Protein AF-A0A9D8NFK2-F1 (afdb_monomer_lite)

Structure (mmCIF, N/CA/C/O backbone):
data_AF-A0A9D8NFK2-F1
#
_entry.id   AF-A0A9D8NFK2-F1
#
loop_
_atom_site.group_PDB
_atom_site.id
_atom_site.type_symbol
_atom_site.label_atom_id
_atom_site.label_alt_id
_atom_site.label_comp_id
_atom_site.label_asym_id
_atom_site.label_entity_id
_atom_site.label_seq_id
_atom_site.pdbx_PDB_ins_code
_atom_site.Cartn_x
_atom_site.Cartn_y
_atom_site.Cartn_z
_atom_site.occupancy
_atom_site.B_iso_or_equiv
_atom_site.auth_seq_id
_atom_site.auth_comp_id
_atom_site.auth_asym_id
_atom_site.auth_atom_id
_atom_site.pdbx_PDB_model_num
ATOM 1 N N . MET A 1 1 ? 70.560 22.455 48.474 1.00 36.47 1 MET A N 1
ATOM 2 C CA . MET A 1 1 ? 71.913 22.282 47.910 1.00 36.47 1 MET A CA 1
ATOM 3 C C . MET A 1 1 ? 71.816 22.407 46.397 1.00 36.47 1 MET A C 1
ATOM 5 O O . MET A 1 1 ? 71.016 21.700 45.801 1.00 36.47 1 MET A O 1
ATOM 9 N N . ASN A 1 2 ? 72.563 23.373 45.854 1.00 26.11 2 ASN A N 1
ATOM 10 C CA . ASN A 1 2 ? 72.980 23.572 44.451 1.00 26.11 2 ASN A CA 1
ATOM 11 C C . ASN A 1 2 ? 73.421 22.248 43.768 1.00 26.11 2 ASN A C 1
ATOM 13 O O . ASN A 1 2 ? 73.796 21.331 44.491 1.00 26.11 2 ASN A O 1
ATOM 17 N N . THR A 1 3 ? 73.430 22.046 42.440 1.00 32.19 3 THR A N 1
ATOM 18 C CA . THR A 1 3 ? 73.869 22.909 41.310 1.00 32.19 3 THR A CA 1
ATOM 19 C C . THR A 1 3 ? 73.504 22.260 39.949 1.00 32.19 3 THR A C 1
ATOM 21 O O . THR A 1 3 ? 73.564 21.038 39.866 1.00 32.19 3 THR A O 1
ATOM 24 N N . ASP A 1 4 ? 73.192 23.086 38.928 1.00 32.22 4 ASP A N 1
ATOM 25 C CA . ASP A 1 4 ? 73.710 23.150 37.523 1.00 32.22 4 ASP A CA 1
ATOM 26 C C . ASP A 1 4 ? 74.184 21.866 36.772 1.00 32.22 4 ASP A C 1
ATOM 28 O O . ASP A 1 4 ? 74.806 21.000 37.364 1.00 32.22 4 ASP A O 1
ATOM 32 N N . ARG A 1 5 ? 74.100 21.675 35.437 1.00 32.41 5 ARG A N 1
ATOM 33 C CA . ARG A 1 5 ? 73.922 22.561 34.264 1.00 32.41 5 ARG A CA 1
ATOM 34 C C . ARG A 1 5 ? 73.712 21.743 32.965 1.00 32.41 5 ARG A C 1
ATOM 36 O O . ARG A 1 5 ?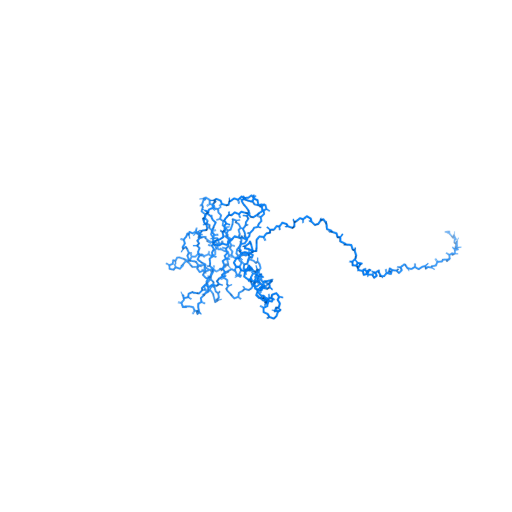 74.081 20.579 32.876 1.00 32.41 5 ARG A O 1
ATOM 43 N N . LEU A 1 6 ? 73.208 22.463 31.958 1.00 29.33 6 LEU A N 1
ATOM 44 C CA . LEU A 1 6 ? 73.034 22.222 30.515 1.00 29.33 6 LEU A CA 1
ATOM 45 C C . LEU A 1 6 ? 74.078 21.373 29.746 1.00 29.33 6 LEU A C 1
ATOM 47 O O . LEU A 1 6 ? 75.276 21.509 29.962 1.00 29.33 6 LEU A O 1
ATOM 51 N N . THR A 1 7 ? 73.631 20.738 28.649 1.00 33.47 7 THR A N 1
ATOM 52 C CA . THR A 1 7 ? 74.094 21.063 27.272 1.00 33.47 7 THR A CA 1
ATOM 53 C C . THR A 1 7 ? 73.076 20.634 26.208 1.00 33.47 7 THR A C 1
ATOM 55 O O . THR A 1 7 ? 72.409 19.611 26.325 1.00 33.47 7 THR A O 1
ATOM 58 N N . ALA A 1 8 ? 72.939 21.484 25.189 1.00 28.55 8 ALA A N 1
ATOM 59 C CA . ALA A 1 8 ? 72.026 21.379 24.058 1.00 28.55 8 ALA A CA 1
ATOM 60 C C . ALA A 1 8 ? 72.667 20.649 22.864 1.00 28.55 8 ALA A C 1
ATOM 62 O O . ALA A 1 8 ? 73.877 20.728 22.665 1.00 28.55 8 ALA A O 1
ATOM 63 N N . GLY A 1 9 ? 71.835 20.030 22.022 1.00 28.22 9 GLY A N 1
ATOM 64 C CA . GLY A 1 9 ? 72.216 19.475 20.723 1.00 28.22 9 GLY A CA 1
ATOM 65 C C . GLY A 1 9 ? 71.018 19.466 19.774 1.00 28.22 9 GLY A C 1
ATOM 66 O O . GLY A 1 9 ? 70.141 18.620 19.871 1.00 28.22 9 GLY A O 1
ATOM 67 N N . SER A 1 10 ? 70.981 20.476 18.911 1.00 28.69 10 SER A N 1
ATOM 68 C CA . SER A 1 10 ? 69.988 20.780 17.878 1.00 28.69 10 SER A CA 1
ATOM 69 C C . SER A 1 10 ? 69.921 19.730 16.760 1.00 28.69 10 SER A C 1
ATOM 71 O O . SER A 1 10 ? 70.968 19.329 16.262 1.00 28.69 10 SER A O 1
ATOM 73 N N . ALA A 1 11 ? 68.712 19.390 16.297 1.00 30.56 11 ALA A N 1
ATOM 74 C CA . ALA A 1 11 ? 68.353 19.405 14.871 1.00 30.56 11 ALA A CA 1
ATOM 75 C C . ALA A 1 11 ? 66.840 19.178 14.693 1.00 30.56 11 ALA A C 1
ATOM 77 O O . ALA A 1 11 ? 66.295 18.147 15.077 1.00 30.56 11 ALA A O 1
ATOM 78 N N . ALA A 1 12 ? 66.168 20.160 14.096 1.00 31.08 12 ALA A N 1
ATOM 79 C CA . ALA A 1 12 ? 64.773 20.098 13.678 1.00 31.08 12 ALA A CA 1
ATOM 80 C C . ALA A 1 12 ? 64.657 19.870 12.160 1.00 31.08 12 ALA A C 1
ATOM 82 O O . ALA A 1 12 ? 65.514 20.348 11.416 1.00 31.08 12 ALA A O 1
ATOM 83 N N . LYS A 1 13 ? 63.501 19.294 11.772 1.00 30.75 13 LYS A N 1
ATOM 84 C CA . LYS A 1 13 ? 62.792 19.248 10.464 1.00 30.75 13 LYS A CA 1
ATOM 85 C C . LYS A 1 13 ? 62.818 17.908 9.700 1.00 30.75 13 LYS A C 1
ATOM 87 O O . LYS A 1 13 ? 63.812 17.201 9.800 1.00 30.75 13 LYS A O 1
ATOM 92 N N . PRO A 1 14 ? 61.829 17.643 8.808 1.00 33.47 14 PRO A N 1
ATOM 93 C CA . PRO A 1 14 ? 60.493 18.255 8.650 1.00 33.47 14 PRO A CA 1
ATOM 94 C C . PRO A 1 14 ? 59.336 17.234 8.531 1.00 33.47 14 PRO A C 1
ATOM 96 O O . PRO A 1 14 ? 59.536 16.029 8.445 1.00 33.47 14 PRO A O 1
ATOM 99 N N . ALA A 1 15 ? 58.114 17.775 8.521 1.00 31.50 15 ALA A N 1
ATOM 100 C CA . ALA A 1 15 ? 56.862 17.095 8.210 1.00 31.50 15 ALA A CA 1
ATOM 101 C C . ALA A 1 15 ? 56.889 16.414 6.827 1.00 31.50 15 ALA A C 1
ATOM 103 O O . ALA A 1 15 ? 57.315 17.024 5.846 1.00 31.50 15 ALA A O 1
ATOM 104 N N . GLU A 1 16 ? 56.401 15.173 6.763 1.00 32.09 16 GLU A N 1
ATOM 105 C CA . GLU A 1 16 ? 56.131 14.467 5.511 1.00 32.09 16 GLU A CA 1
ATOM 106 C C . GLU A 1 16 ? 54.886 15.042 4.828 1.00 32.09 16 GLU A C 1
ATOM 108 O O . GLU A 1 16 ? 53.766 14.979 5.338 1.00 32.09 16 GLU A O 1
ATOM 113 N N . ASP A 1 17 ? 55.130 15.594 3.647 1.00 31.84 17 ASP A N 1
ATOM 114 C CA . ASP A 1 17 ? 54.154 16.027 2.661 1.00 31.84 17 ASP A CA 1
ATOM 115 C C . ASP A 1 17 ? 53.531 14.785 1.995 1.00 31.84 17 ASP A C 1
ATOM 117 O O . ASP A 1 17 ? 54.215 14.013 1.314 1.00 31.84 17 ASP A O 1
ATOM 121 N N . LYS A 1 18 ? 52.235 14.533 2.221 1.00 35.53 18 LYS A N 1
ATOM 122 C CA . LYS A 1 18 ? 51.511 13.465 1.516 1.00 35.53 18 LYS A CA 1
ATOM 123 C C . LYS A 1 18 ? 51.144 13.959 0.121 1.00 35.53 18 LYS A C 1
ATOM 125 O O . LYS A 1 18 ? 50.086 1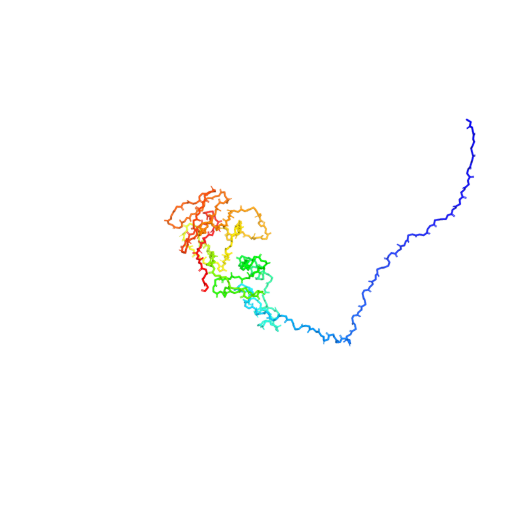4.545 -0.079 1.00 35.53 18 LYS A O 1
ATOM 130 N N . ALA A 1 19 ? 52.013 13.665 -0.842 1.00 36.22 19 ALA A N 1
ATOM 131 C CA . ALA A 1 19 ? 51.740 13.869 -2.257 1.00 36.22 19 ALA A CA 1
ATOM 132 C C . ALA A 1 19 ? 50.494 13.082 -2.711 1.00 36.22 19 ALA A C 1
ATOM 134 O O . ALA A 1 19 ? 50.392 11.861 -2.565 1.00 36.22 19 ALA A O 1
ATOM 135 N N . GLU A 1 20 ? 49.551 13.820 -3.286 1.00 33.38 20 GLU A N 1
ATOM 136 C CA . GLU A 1 20 ? 48.295 13.362 -3.865 1.00 33.38 20 GLU A CA 1
ATOM 137 C C . GLU A 1 20 ? 48.553 12.539 -5.142 1.00 33.38 20 GLU A C 1
ATOM 139 O O . GLU A 1 20 ? 49.150 13.005 -6.115 1.00 33.38 20 GLU A O 1
ATOM 144 N N . LYS A 1 21 ? 48.139 11.266 -5.139 1.00 36.59 21 LYS A N 1
ATOM 145 C CA . LYS A 1 21 ? 48.376 10.329 -6.245 1.00 36.59 21 LYS A CA 1
ATOM 146 C C . LYS A 1 21 ? 47.258 10.453 -7.285 1.00 36.59 21 LYS A C 1
ATOM 148 O O . LYS A 1 21 ? 46.159 9.941 -7.092 1.00 36.59 21 LYS A O 1
ATOM 153 N N . LYS A 1 22 ? 47.556 11.111 -8.407 1.00 34.59 22 LYS A N 1
ATOM 154 C CA . LYS A 1 22 ? 46.693 11.190 -9.601 1.00 34.59 22 LYS A CA 1
ATOM 155 C C . LYS A 1 22 ? 46.362 9.775 -10.125 1.00 34.59 22 LYS A C 1
ATOM 157 O O . LYS A 1 22 ? 47.296 8.986 -10.297 1.00 34.59 22 LYS A O 1
ATOM 162 N N . PRO A 1 23 ? 45.093 9.420 -10.403 1.00 37.59 23 PRO A N 1
ATOM 163 C CA . PRO A 1 23 ? 44.772 8.101 -10.935 1.00 37.59 23 PRO A CA 1
ATOM 164 C C . PRO A 1 23 ? 45.228 7.988 -12.396 1.00 37.59 23 PRO A C 1
ATOM 166 O O . PRO A 1 23 ? 45.058 8.910 -13.197 1.00 37.59 23 PRO A O 1
ATOM 169 N N . ALA A 1 24 ? 45.845 6.851 -12.720 1.00 38.91 24 ALA A N 1
ATOM 170 C CA . ALA A 1 24 ? 46.287 6.511 -14.065 1.00 38.91 24 ALA A CA 1
ATOM 171 C C . ALA A 1 24 ? 45.082 6.231 -14.978 1.00 38.91 24 ALA A C 1
ATOM 173 O O . ALA A 1 24 ? 44.104 5.613 -14.558 1.00 38.91 24 ALA A O 1
ATOM 174 N N . ALA A 1 25 ? 45.170 6.689 -16.227 1.00 39.75 25 ALA A N 1
ATOM 175 C CA . ALA A 1 25 ? 44.195 6.398 -17.270 1.00 39.75 25 ALA A CA 1
ATOM 176 C C . ALA A 1 25 ? 44.145 4.888 -17.561 1.00 39.75 25 ALA A C 1
ATOM 178 O O . ALA A 1 25 ? 45.184 4.229 -17.617 1.00 39.75 25 ALA A O 1
ATOM 179 N N . ALA A 1 26 ? 42.936 4.352 -17.733 1.00 38.09 26 ALA A N 1
ATOM 180 C CA . ALA A 1 26 ? 42.712 2.952 -18.067 1.00 38.09 26 ALA A CA 1
ATOM 181 C C . ALA A 1 26 ? 43.195 2.637 -19.496 1.00 38.09 26 ALA A C 1
ATOM 183 O O . ALA A 1 26 ? 42.868 3.350 -20.444 1.00 38.09 26 ALA A O 1
ATOM 184 N N . ASP A 1 27 ? 43.971 1.562 -19.618 1.00 40.31 27 ASP A N 1
ATOM 185 C CA . ASP A 1 27 ? 44.468 0.979 -20.867 1.00 40.31 27 ASP A CA 1
ATOM 186 C C . ASP A 1 27 ? 43.320 0.243 -21.600 1.00 40.31 27 ASP A C 1
ATOM 188 O O . ASP A 1 27 ? 42.696 -0.637 -20.997 1.00 40.31 27 ASP A O 1
ATOM 192 N N . PRO A 1 28 ? 42.995 0.568 -22.868 1.00 41.09 28 PRO A N 1
ATOM 193 C CA . PRO A 1 28 ? 41.835 0.015 -23.577 1.00 41.09 28 PRO A CA 1
ATOM 194 C C . PRO A 1 28 ? 42.018 -1.440 -24.064 1.00 41.09 28 PRO A C 1
ATOM 196 O O . PRO A 1 28 ? 41.197 -1.931 -24.834 1.00 41.09 28 PRO A O 1
ATOM 199 N N . GLY A 1 29 ? 43.082 -2.139 -23.649 1.00 45.66 29 GLY A N 1
ATOM 200 C CA . GLY A 1 29 ? 43.509 -3.410 -24.245 1.00 45.66 29 GLY A CA 1
ATOM 201 C C . GLY A 1 29 ? 43.262 -4.705 -23.460 1.00 45.66 29 GLY A C 1
ATOM 202 O O . GLY A 1 29 ? 43.672 -5.760 -23.941 1.00 45.66 29 GLY A O 1
ATOM 203 N N . LYS A 1 30 ? 42.628 -4.700 -22.279 1.00 40.34 30 LYS A N 1
ATOM 204 C CA . LYS A 1 30 ? 42.367 -5.951 -21.533 1.00 40.34 30 LYS A CA 1
ATOM 205 C C . LYS A 1 30 ? 40.891 -6.334 -21.529 1.00 40.34 30 LYS A C 1
ATOM 207 O O . LYS A 1 30 ? 40.135 -5.926 -20.654 1.00 40.34 30 LYS A O 1
ATOM 212 N N . ALA A 1 31 ? 40.523 -7.187 -22.484 1.00 48.34 31 ALA A N 1
ATOM 213 C CA . ALA A 1 31 ? 39.329 -8.016 -22.396 1.00 48.34 31 ALA A CA 1
ATOM 214 C C . ALA A 1 31 ? 39.424 -8.902 -21.142 1.00 48.34 31 ALA A C 1
ATOM 216 O O . ALA A 1 31 ? 40.320 -9.739 -21.021 1.00 48.34 31 ALA A O 1
ATOM 217 N N . SER A 1 32 ? 38.516 -8.685 -20.193 1.00 46.81 32 SER A N 1
ATOM 218 C CA . SER A 1 32 ? 38.305 -9.549 -19.032 1.00 46.81 32 SER A CA 1
ATOM 219 C C . SER A 1 32 ? 37.011 -10.329 -19.243 1.00 46.81 32 SER A C 1
ATOM 221 O O . SER A 1 32 ? 36.048 -10.173 -18.496 1.00 46.81 32 SER A O 1
ATOM 223 N N . ASP A 1 33 ? 36.979 -11.170 -20.274 1.00 57.56 33 ASP A N 1
ATOM 224 C CA . ASP A 1 33 ? 35.804 -11.977 -20.604 1.00 57.56 33 ASP A CA 1
ATOM 225 C C . ASP A 1 33 ? 35.850 -13.324 -19.879 1.00 57.56 33 ASP A C 1
ATOM 227 O O . ASP A 1 33 ? 36.043 -14.382 -20.465 1.00 57.56 33 ASP A O 1
ATOM 231 N N . THR A 1 34 ? 35.657 -13.279 -18.564 1.00 51.69 34 THR A N 1
ATOM 232 C CA . THR A 1 34 ? 34.978 -14.365 -17.839 1.00 51.69 34 THR A CA 1
ATOM 233 C C . THR A 1 34 ? 33.974 -13.741 -16.878 1.00 51.69 34 THR A C 1
ATOM 235 O O . THR A 1 34 ? 33.996 -13.953 -15.669 1.00 51.69 34 THR A O 1
ATOM 238 N N . ALA A 1 35 ? 33.086 -12.904 -17.421 1.00 58.09 35 ALA A N 1
ATOM 239 C CA . ALA A 1 35 ? 31.901 -12.501 -16.687 1.00 58.09 35 ALA A CA 1
ATOM 240 C C . ALA A 1 35 ? 31.032 -13.750 -16.494 1.00 58.09 35 ALA A C 1
ATOM 242 O O . ALA A 1 35 ? 30.496 -14.296 -17.460 1.00 58.09 35 ALA A O 1
ATOM 243 N N . THR A 1 36 ? 30.902 -14.217 -15.250 1.00 49.88 36 THR A N 1
ATOM 244 C CA . THR A 1 36 ? 29.778 -15.065 -14.838 1.00 49.88 36 THR A CA 1
ATOM 245 C C . THR A 1 36 ? 28.512 -14.482 -15.469 1.00 49.88 36 THR A C 1
ATOM 247 O O . THR A 1 36 ? 28.300 -13.274 -15.311 1.00 49.88 36 THR A O 1
ATOM 250 N N . PRO A 1 37 ? 27.701 -15.262 -16.211 1.00 51.59 37 PRO A N 1
ATOM 251 C CA . PRO A 1 37 ? 26.501 -14.721 -16.829 1.00 51.59 37 PRO A CA 1
ATOM 252 C C . PRO A 1 37 ? 25.675 -14.048 -15.739 1.00 51.59 37 PRO A C 1
ATOM 254 O O . PRO A 1 37 ? 25.338 -14.673 -14.730 1.00 51.59 37 PRO A O 1
ATOM 257 N N . ALA A 1 38 ? 25.432 -12.747 -15.907 1.00 61.28 38 ALA A N 1
ATOM 258 C CA . ALA A 1 38 ? 24.638 -11.985 -14.962 1.00 61.28 38 ALA A CA 1
ATOM 259 C C . ALA A 1 38 ? 23.296 -12.703 -14.806 1.00 61.28 38 ALA A C 1
ATOM 261 O O . ALA A 1 38 ? 22.641 -13.016 -15.807 1.00 61.28 38 ALA A O 1
ATOM 262 N N . ALA A 1 39 ? 22.917 -13.000 -13.562 1.00 62.03 39 ALA A N 1
ATOM 263 C CA . ALA A 1 39 ? 21.617 -13.579 -13.266 1.00 62.03 39 ALA A CA 1
ATOM 264 C C . ALA A 1 39 ? 20.548 -12.754 -13.997 1.00 62.03 39 ALA A C 1
ATOM 266 O O . ALA A 1 39 ? 20.423 -11.547 -13.786 1.00 62.03 39 ALA A O 1
ATOM 267 N N . THR A 1 40 ? 19.852 -13.384 -14.942 1.00 79.31 40 THR A N 1
ATOM 268 C CA . THR A 1 40 ? 18.921 -12.678 -15.820 1.00 79.31 40 THR A CA 1
ATOM 269 C C . THR A 1 40 ? 17.588 -12.559 -15.095 1.00 79.31 40 THR A C 1
ATOM 271 O O . THR A 1 40 ? 16.836 -13.525 -15.001 1.00 79.31 40 THR A O 1
ATOM 274 N N . ALA A 1 41 ? 17.317 -11.381 -14.540 1.00 84.81 41 ALA A N 1
ATOM 275 C CA . ALA A 1 41 ? 16.054 -11.065 -13.888 1.00 84.81 41 ALA A CA 1
ATOM 276 C C . ALA A 1 41 ? 15.100 -10.389 -14.892 1.00 84.81 41 ALA A C 1
ATOM 278 O O . ALA A 1 41 ? 15.492 -9.401 -15.521 1.00 84.81 41 ALA A O 1
ATOM 279 N N . PRO A 1 42 ? 13.854 -10.872 -15.060 1.00 92.44 42 PRO A N 1
ATOM 280 C CA . PRO A 1 42 ? 12.862 -10.180 -15.876 1.00 92.44 42 PRO A CA 1
ATOM 281 C C . PRO A 1 42 ? 12.542 -8.793 -15.308 1.00 92.44 42 PRO A C 1
ATOM 283 O O . PRO A 1 42 ? 12.338 -8.649 -14.104 1.00 92.44 42 PRO A O 1
ATOM 286 N N . VAL A 1 43 ? 12.411 -7.785 -16.177 1.00 94.69 43 VAL A N 1
ATOM 287 C CA . VAL A 1 43 ? 12.024 -6.415 -15.776 1.00 94.69 43 VAL A CA 1
ATOM 288 C C . VAL A 1 43 ? 10.664 -6.369 -15.067 1.00 94.69 43 VAL A C 1
ATOM 290 O O . VAL A 1 43 ? 10.465 -5.534 -14.191 1.00 94.69 43 VAL A O 1
ATOM 293 N N . ALA A 1 44 ? 9.774 -7.321 -15.364 1.00 94.62 44 ALA A N 1
ATOM 294 C CA . ALA A 1 44 ? 8.480 -7.483 -14.703 1.00 94.62 44 ALA A CA 1
ATOM 295 C C . ALA A 1 44 ? 8.582 -7.675 -13.177 1.00 94.62 44 ALA A C 1
ATOM 297 O O . ALA A 1 44 ? 7.636 -7.381 -12.449 1.00 94.62 44 ALA A O 1
ATOM 298 N N . LEU A 1 45 ? 9.738 -8.113 -12.656 1.00 95.31 45 LEU A N 1
ATOM 299 C CA . LEU A 1 45 ? 9.978 -8.191 -11.210 1.00 95.31 45 LEU A CA 1
ATOM 300 C C . LEU A 1 45 ? 10.032 -6.815 -10.531 1.00 95.31 45 LEU A C 1
ATOM 302 O O . LEU A 1 45 ? 9.893 -6.739 -9.314 1.00 95.31 45 LEU A O 1
ATOM 306 N N . LEU A 1 46 ? 10.210 -5.729 -11.291 1.00 96.06 46 LEU A N 1
ATOM 307 C CA . LEU A 1 46 ? 10.133 -4.360 -10.775 1.00 96.06 46 LEU A CA 1
ATOM 308 C C . LEU A 1 46 ? 8.690 -3.932 -10.452 1.00 96.06 46 LEU A C 1
ATOM 310 O O . LEU A 1 46 ? 8.482 -2.901 -9.811 1.00 96.06 46 LEU A O 1
ATOM 314 N N . GLY A 1 47 ? 7.699 -4.717 -10.879 1.00 96.38 47 GLY A N 1
ATOM 315 C CA . GLY A 1 47 ? 6.291 -4.482 -10.605 1.00 96.38 47 GLY A CA 1
ATOM 316 C C . GLY A 1 47 ? 5.695 -3.287 -11.360 1.00 96.38 47 GLY A C 1
ATOM 317 O O . GLY A 1 47 ? 6.364 -2.616 -12.152 1.00 96.38 47 GLY A O 1
ATOM 318 N N . PRO A 1 48 ? 4.414 -2.979 -11.095 1.00 96.94 48 PRO A N 1
ATOM 319 C CA . PRO A 1 48 ? 3.585 -2.144 -11.968 1.00 96.94 48 PRO A CA 1
ATOM 320 C C . PRO A 1 48 ? 4.000 -0.668 -12.026 1.00 96.94 48 PRO A C 1
ATOM 322 O O . PRO A 1 48 ? 3.569 0.057 -12.920 1.00 96.94 48 PRO A O 1
ATOM 325 N N . CYS A 1 49 ? 4.808 -0.197 -11.073 1.00 96.38 49 CYS A N 1
ATOM 326 C CA . CYS A 1 49 ? 5.233 1.201 -11.014 1.00 96.38 49 CYS A CA 1
ATOM 327 C C . CYS A 1 49 ? 6.561 1.441 -11.744 1.00 96.38 49 CYS A C 1
ATOM 329 O O . CYS A 1 49 ? 6.683 2.420 -12.479 1.00 96.38 49 CYS A O 1
ATOM 331 N N . LEU A 1 50 ? 7.556 0.571 -11.544 1.00 97.69 50 LEU A N 1
ATOM 332 C CA . LEU A 1 50 ? 8.902 0.760 -12.091 1.00 97.69 50 LEU A CA 1
ATOM 333 C C . LEU A 1 50 ? 9.098 0.105 -13.458 1.00 97.69 50 LEU A C 1
ATOM 335 O O . LEU A 1 50 ? 9.836 0.663 -14.269 1.00 97.69 50 LEU A O 1
ATOM 339 N N . GLU A 1 51 ? 8.439 -1.022 -13.747 1.00 97.56 51 GLU A N 1
ATOM 340 C CA . GLU A 1 51 ? 8.555 -1.690 -15.050 1.00 97.56 51 GLU A CA 1
ATOM 341 C C . GLU A 1 51 ? 8.235 -0.742 -16.225 1.00 97.56 51 GLU A C 1
ATOM 343 O O . GLU A 1 51 ? 9.075 -0.622 -17.125 1.00 97.56 51 GLU A O 1
ATOM 348 N N . PRO A 1 52 ? 7.120 0.023 -16.222 1.00 97.19 52 PRO A N 1
ATOM 349 C CA . PRO A 1 52 ? 6.817 0.926 -17.330 1.00 97.19 52 PRO A CA 1
ATOM 350 C C . PRO A 1 52 ? 7.856 2.041 -17.500 1.00 97.19 52 PRO A C 1
ATOM 352 O O . PRO A 1 52 ? 8.181 2.412 -18.626 1.00 97.19 52 PRO A O 1
ATOM 355 N N . LEU A 1 53 ? 8.413 2.572 -16.403 1.00 97.56 53 LEU A N 1
ATOM 356 C CA . LEU A 1 53 ? 9.453 3.607 -16.473 1.00 97.56 53 LEU A CA 1
ATOM 357 C C . LEU A 1 53 ? 10.775 3.057 -16.995 1.00 97.56 53 LEU A C 1
ATOM 359 O O . LEU A 1 53 ? 11.472 3.745 -17.749 1.00 97.56 53 LEU A O 1
ATOM 363 N N . PHE A 1 54 ? 11.104 1.823 -16.616 1.00 97.19 54 PHE A N 1
ATOM 364 C CA . PHE A 1 54 ? 12.276 1.126 -17.113 1.00 97.19 54 PHE A CA 1
ATOM 365 C C . PHE A 1 54 ? 12.176 0.923 -18.625 1.00 97.19 54 PHE A C 1
ATOM 367 O O . PHE A 1 54 ? 13.073 1.345 -19.355 1.00 97.19 54 PHE A O 1
ATOM 374 N N . LEU A 1 55 ? 11.059 0.370 -19.107 1.00 97.38 55 LEU A N 1
ATOM 375 C CA . LEU A 1 55 ? 10.810 0.169 -20.536 1.00 97.38 55 LEU A CA 1
ATOM 376 C C . LEU A 1 55 ? 10.796 1.501 -21.301 1.00 97.38 55 LEU A C 1
ATOM 378 O O . LEU A 1 55 ? 11.519 1.650 -22.288 1.00 97.38 55 LEU A O 1
ATOM 382 N N . LYS A 1 56 ? 10.085 2.517 -20.796 1.00 96.94 56 LYS A N 1
ATOM 383 C CA . LYS A 1 56 ? 10.080 3.873 -21.369 1.00 96.94 56 LYS A CA 1
ATOM 384 C C . LYS A 1 56 ? 11.496 4.428 -21.525 1.00 96.94 56 LYS A C 1
ATOM 386 O O . LYS A 1 56 ? 11.832 4.996 -22.559 1.00 96.94 56 LYS A O 1
ATOM 391 N N . THR A 1 57 ? 12.337 4.284 -20.5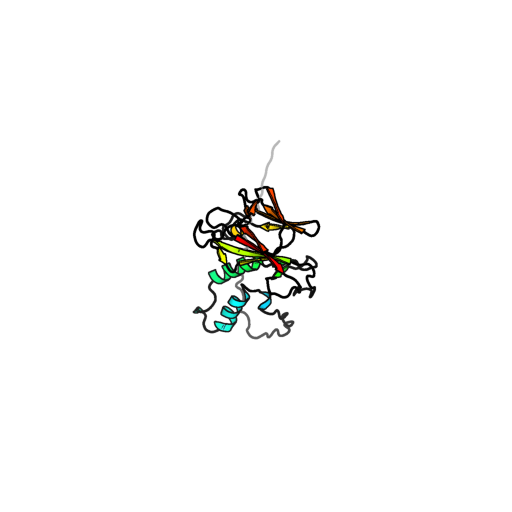05 1.00 96.88 57 THR A N 1
ATOM 392 C CA . THR A 1 57 ? 13.651 4.941 -20.449 1.00 96.88 57 THR A CA 1
ATOM 393 C C . THR A 1 57 ? 14.723 4.196 -21.235 1.00 96.88 57 THR A C 1
ATOM 395 O O . THR A 1 57 ? 15.492 4.822 -21.967 1.00 96.88 57 THR A O 1
ATOM 398 N N . PHE A 1 58 ? 14.781 2.876 -21.072 1.00 95.81 58 PHE A N 1
ATOM 399 C CA . PHE A 1 58 ? 15.882 2.047 -21.560 1.00 95.81 58 PHE A CA 1
ATOM 400 C C . PHE A 1 58 ? 15.540 1.249 -22.819 1.00 95.81 58 PHE A C 1
ATOM 402 O O . PHE A 1 58 ? 16.449 0.705 -23.439 1.00 95.81 58 PHE A O 1
ATOM 409 N N . VAL A 1 59 ? 14.268 1.211 -23.226 1.00 95.25 59 VAL A N 1
ATOM 410 C CA . VAL A 1 59 ? 13.832 0.559 -24.469 1.00 95.25 59 VAL A CA 1
ATOM 411 C C . VAL A 1 59 ? 13.282 1.601 -25.441 1.00 95.25 59 VAL A C 1
ATOM 413 O O . VAL A 1 59 ? 13.885 1.846 -26.483 1.00 95.25 59 VAL A O 1
ATOM 416 N N . GLU A 1 60 ? 12.191 2.283 -25.091 1.00 95.75 60 GLU A N 1
ATOM 417 C CA . GLU A 1 60 ? 11.506 3.203 -26.014 1.00 95.75 60 GLU A CA 1
ATOM 418 C C . GLU A 1 60 ? 12.307 4.485 -26.291 1.00 95.75 60 GLU A C 1
ATOM 420 O O . GLU A 1 60 ? 12.414 4.938 -27.431 1.00 95.75 60 GLU A O 1
ATOM 425 N N . ALA A 1 61 ? 12.882 5.086 -25.247 1.00 95.50 61 ALA A N 1
ATOM 426 C CA . ALA A 1 61 ? 13.637 6.336 -25.318 1.00 95.50 61 ALA A CA 1
ATOM 427 C C . ALA A 1 61 ? 15.161 6.120 -25.356 1.00 95.50 61 ALA A C 1
ATOM 429 O O . ALA A 1 61 ? 15.927 7.044 -25.051 1.00 95.50 61 ALA A O 1
ATOM 430 N N . LEU A 1 62 ? 15.617 4.924 -25.754 1.00 94.38 62 LEU A N 1
ATOM 431 C CA . LEU A 1 62 ? 17.040 4.577 -25.811 1.00 94.38 62 LEU A CA 1
ATOM 432 C C . LEU A 1 62 ? 17.836 5.611 -26.627 1.00 94.38 62 LEU A C 1
ATOM 434 O O . LEU A 1 62 ? 18.823 6.163 -26.135 1.00 94.38 62 LEU A O 1
ATOM 438 N N . HIS A 1 63 ? 17.325 5.956 -27.816 1.00 95.06 63 HIS A N 1
ATOM 439 C CA . HIS A 1 63 ? 17.912 6.932 -28.745 1.00 95.06 63 HIS A CA 1
ATOM 440 C C . HIS A 1 63 ? 17.264 8.327 -28.698 1.00 95.06 63 HIS A C 1
ATOM 442 O O . HIS A 1 63 ? 17.599 9.189 -29.506 1.00 95.06 63 HIS A O 1
ATOM 448 N N . ALA A 1 64 ? 16.348 8.572 -27.757 1.00 95.94 64 ALA A N 1
ATOM 449 C CA . ALA A 1 64 ? 15.657 9.854 -27.607 1.00 95.94 64 ALA A CA 1
ATOM 450 C C . ALA A 1 64 ? 15.683 10.310 -26.137 1.00 95.94 64 ALA A C 1
ATOM 452 O O . ALA A 1 64 ? 14.661 10.217 -25.453 1.00 95.94 64 ALA A O 1
ATOM 453 N N . PRO A 1 65 ? 16.832 10.800 -25.625 1.00 93.25 65 PRO A N 1
ATOM 454 C CA . PRO A 1 65 ? 17.021 11.089 -24.201 1.00 93.25 65 PRO A CA 1
ATOM 455 C C . PRO A 1 65 ? 15.957 12.005 -23.582 1.00 93.25 65 PRO A C 1
ATOM 457 O O . PRO A 1 65 ? 15.563 11.801 -22.439 1.00 93.25 65 PRO A O 1
ATOM 460 N N . GLN A 1 66 ? 15.432 12.958 -24.350 1.00 95.38 66 GLN A N 1
ATOM 461 C CA . GLN A 1 66 ? 14.374 13.885 -23.946 1.00 95.38 66 GLN A CA 1
ATOM 462 C C . GLN A 1 66 ? 13.013 13.221 -23.663 1.00 95.38 66 GLN A C 1
ATOM 464 O O . GLN A 1 66 ? 12.142 13.851 -23.075 1.00 95.38 66 GLN A O 1
ATOM 469 N N . ARG A 1 67 ? 12.805 11.969 -24.097 1.00 95.00 67 ARG A N 1
ATOM 470 C CA . ARG A 1 67 ? 11.575 11.192 -23.858 1.00 95.00 67 ARG A CA 1
ATOM 471 C C . ARG A 1 67 ? 11.670 10.245 -22.657 1.00 95.00 67 ARG A C 1
ATOM 473 O O . ARG A 1 67 ? 10.684 9.579 -22.339 1.00 95.00 67 ARG A O 1
ATOM 480 N N . ARG A 1 68 ? 12.839 10.151 -22.017 1.00 97.25 68 ARG A N 1
ATOM 481 C CA . ARG A 1 68 ? 13.063 9.287 -20.850 1.00 97.25 68 ARG A CA 1
ATOM 482 C C . ARG A 1 68 ? 12.198 9.722 -19.671 1.00 97.25 68 ARG A C 1
ATOM 484 O O . ARG A 1 68 ? 11.715 10.853 -19.628 1.00 97.25 68 ARG A O 1
ATOM 491 N N . ALA A 1 69 ? 11.993 8.816 -18.718 1.00 97.12 69 ALA A N 1
ATOM 492 C CA . ALA A 1 69 ? 11.335 9.179 -17.474 1.00 97.12 69 ALA A CA 1
ATOM 493 C C . ALA A 1 69 ? 12.169 10.232 -16.725 1.00 97.12 69 ALA A C 1
ATOM 495 O O . ALA A 1 69 ? 13.389 10.113 -16.590 1.00 97.12 69 ALA A O 1
ATOM 496 N N . SER A 1 70 ? 11.491 11.277 -16.269 1.00 97.06 70 SER A N 1
ATOM 497 C CA . SER A 1 70 ? 12.054 12.346 -15.452 1.00 97.06 70 SER A CA 1
ATOM 498 C C . SER A 1 70 ? 12.403 11.853 -14.046 1.00 97.06 70 SER A C 1
ATOM 500 O O . SER A 1 70 ? 11.887 10.837 -13.580 1.00 97.06 70 SER A O 1
ATOM 502 N N . ALA A 1 71 ? 13.242 12.607 -13.331 1.00 95.94 71 ALA A N 1
ATOM 503 C CA . ALA A 1 71 ? 13.591 12.296 -11.943 1.00 95.94 71 ALA A CA 1
ATOM 504 C C . ALA A 1 71 ? 12.351 12.185 -11.034 1.00 95.94 71 ALA A C 1
ATOM 506 O O . ALA A 1 71 ? 12.261 11.264 -10.229 1.00 95.94 71 ALA A O 1
ATOM 507 N N . SER A 1 72 ? 11.359 13.062 -11.224 1.00 94.81 72 SER A N 1
ATOM 508 C CA . SER A 1 72 ? 10.112 13.040 -10.447 1.00 94.81 72 SER A CA 1
ATOM 509 C C . SER A 1 72 ? 9.256 11.797 -10.728 1.00 94.81 72 SER A C 1
ATOM 511 O O . SER A 1 72 ? 8.670 11.230 -9.805 1.00 94.81 72 SER A O 1
ATOM 513 N N . GLU A 1 73 ? 9.204 11.323 -11.981 1.00 96.12 73 GLU A N 1
ATOM 514 C CA . GLU A 1 73 ? 8.531 10.056 -12.307 1.00 96.12 73 GLU A CA 1
ATOM 515 C C . GLU A 1 73 ? 9.203 8.880 -11.588 1.00 96.12 73 GLU A C 1
ATOM 517 O O . GLU A 1 73 ? 8.509 8.068 -10.972 1.00 96.12 73 GLU A O 1
ATOM 522 N N . TRP A 1 74 ? 10.539 8.823 -11.614 1.00 97.00 74 TRP A N 1
ATOM 523 C CA . TRP A 1 74 ? 11.312 7.793 -10.918 1.00 97.00 74 TRP A CA 1
ATOM 524 C C . TRP A 1 74 ? 11.083 7.806 -9.411 1.00 97.00 74 TRP A C 1
ATOM 526 O O . TRP A 1 74 ? 10.792 6.763 -8.835 1.00 97.00 74 TRP A O 1
ATOM 536 N N . GLU A 1 75 ? 11.167 8.970 -8.775 1.00 95.25 75 GLU A N 1
ATOM 537 C CA . GLU A 1 75 ? 10.963 9.124 -7.333 1.00 95.25 75 GLU A CA 1
ATOM 538 C C . GLU A 1 75 ? 9.573 8.641 -6.898 1.00 95.25 75 GLU A C 1
ATOM 540 O O . GLU A 1 75 ? 9.434 7.871 -5.940 1.00 95.25 75 GLU A O 1
ATOM 545 N N . LYS A 1 76 ? 8.536 9.026 -7.651 1.00 93.75 76 LYS A N 1
ATOM 546 C CA . LYS A 1 76 ? 7.161 8.600 -7.386 1.00 93.75 76 LYS A CA 1
ATOM 547 C C . LYS A 1 76 ? 6.991 7.090 -7.553 1.00 93.75 76 LYS A C 1
ATO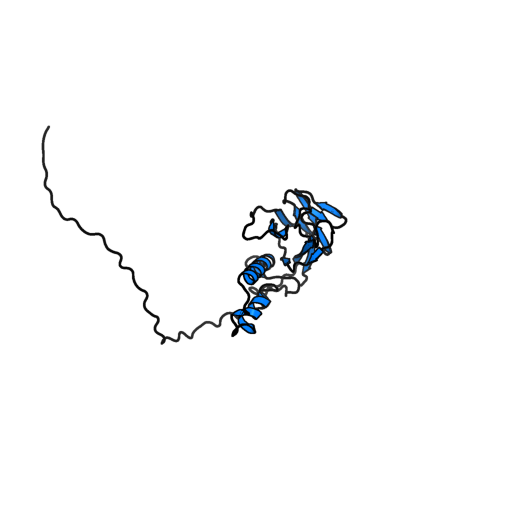M 549 O O . LYS A 1 76 ? 6.333 6.458 -6.728 1.00 93.75 76 LYS A O 1
ATOM 554 N N . ALA A 1 77 ? 7.552 6.511 -8.614 1.00 96.31 77 ALA A N 1
ATOM 555 C CA . ALA A 1 77 ? 7.461 5.076 -8.864 1.00 96.31 77 ALA A CA 1
ATOM 556 C C . ALA A 1 77 ? 8.247 4.255 -7.835 1.00 96.31 77 ALA A C 1
ATOM 558 O O . ALA A 1 77 ? 7.745 3.229 -7.380 1.00 96.31 77 ALA A O 1
ATOM 559 N N . LEU A 1 78 ? 9.431 4.720 -7.428 1.00 96.12 78 LEU A N 1
ATOM 560 C CA . LEU A 1 78 ? 10.219 4.112 -6.357 1.00 96.12 78 LEU A CA 1
ATOM 561 C C . LEU A 1 78 ? 9.430 4.111 -5.050 1.00 96.12 78 LEU A C 1
ATOM 563 O O . LEU A 1 78 ? 9.234 3.047 -4.473 1.00 96.12 78 LEU A O 1
ATOM 567 N N . SER A 1 79 ? 8.907 5.270 -4.641 1.00 94.19 79 SER A N 1
ATOM 568 C CA . SER A 1 79 ? 8.117 5.405 -3.410 1.00 94.19 79 SER A CA 1
ATOM 569 C C . SER A 1 79 ? 6.933 4.436 -3.386 1.00 94.19 79 SER A C 1
ATOM 571 O O . SER A 1 79 ? 6.756 3.706 -2.419 1.00 94.19 79 SER A O 1
ATOM 573 N N . LYS A 1 80 ? 6.170 4.348 -4.484 1.00 96.19 80 LYS A N 1
ATOM 574 C CA . LYS A 1 80 ? 5.059 3.390 -4.593 1.00 96.19 80 LYS A CA 1
ATOM 575 C C . LYS A 1 80 ? 5.515 1.934 -4.604 1.00 96.19 80 LYS A C 1
ATOM 577 O O . LYS A 1 80 ? 4.791 1.077 -4.124 1.00 96.19 80 LYS A O 1
ATOM 582 N N . THR A 1 81 ? 6.685 1.640 -5.168 1.00 97.62 81 THR A N 1
ATOM 583 C CA . THR A 1 81 ? 7.203 0.266 -5.223 1.00 97.62 81 THR A CA 1
ATOM 584 C C . THR A 1 81 ? 7.659 -0.217 -3.854 1.00 97.62 81 THR A C 1
ATOM 586 O O . THR A 1 81 ? 7.484 -1.394 -3.556 1.00 97.62 81 THR A O 1
ATOM 589 N N . PHE A 1 82 ? 8.177 0.671 -3.000 1.00 96.62 82 PHE A N 1
ATOM 590 C CA . PHE A 1 82 ? 8.494 0.327 -1.611 1.00 96.62 82 PHE A CA 1
ATOM 591 C C . PHE A 1 82 ? 7.272 -0.195 -0.847 1.00 96.62 82 PHE A C 1
ATOM 593 O O . PHE A 1 82 ? 7.396 -1.174 -0.117 1.00 96.62 82 PHE A O 1
ATOM 600 N N . ASP A 1 83 ? 6.091 0.373 -1.092 1.00 97.69 83 ASP A N 1
ATOM 601 C CA . ASP A 1 83 ? 4.837 -0.077 -0.474 1.00 97.69 83 ASP A CA 1
ATOM 602 C C . ASP A 1 83 ? 4.338 -1.429 -1.024 1.00 97.69 83 ASP A C 1
ATOM 604 O O . ASP A 1 83 ? 3.402 -2.018 -0.489 1.00 97.69 83 ASP A O 1
ATOM 608 N N . LEU A 1 84 ? 4.961 -1.956 -2.082 1.00 98.38 84 LEU A N 1
ATOM 609 C CA . LEU A 1 84 ? 4.645 -3.263 -2.671 1.00 98.38 84 LEU A CA 1
ATOM 610 C C . LEU A 1 84 ? 5.625 -4.358 -2.228 1.00 98.38 84 LEU A C 1
ATOM 612 O O . LEU A 1 84 ? 5.528 -5.494 -2.691 1.00 98.38 84 LEU A O 1
ATOM 616 N N . ILE A 1 85 ? 6.597 -4.033 -1.375 1.00 97.19 85 ILE A N 1
ATOM 617 C CA . ILE A 1 85 ? 7.600 -4.989 -0.914 1.00 97.19 85 ILE A CA 1
ATOM 618 C C . ILE A 1 85 ? 6.993 -5.910 0.155 1.00 97.19 85 ILE A C 1
ATOM 620 O O . ILE A 1 85 ? 6.447 -5.458 1.159 1.00 97.19 85 ILE A O 1
ATOM 624 N N . HIS A 1 86 ? 7.132 -7.219 -0.047 1.00 97.50 86 HIS A N 1
ATOM 625 C CA . HIS A 1 86 ? 6.632 -8.260 0.848 1.00 97.50 86 HIS A CA 1
ATOM 626 C C . HIS A 1 86 ? 7.758 -9.251 1.201 1.00 97.50 86 HIS A C 1
ATOM 628 O O . HIS A 1 86 ? 8.606 -9.538 0.344 1.00 97.50 86 HIS A O 1
ATOM 634 N N . PRO A 1 87 ? 7.802 -9.795 2.434 1.00 96.56 87 PRO A N 1
ATOM 635 C CA . PRO A 1 87 ? 8.802 -10.793 2.798 1.00 96.56 87 PRO A CA 1
ATOM 636 C C . PRO A 1 87 ? 8.584 -12.110 2.040 1.00 96.56 87 PRO A C 1
ATOM 638 O O . PRO A 1 87 ? 7.460 -12.509 1.727 1.00 96.56 87 PRO A O 1
ATOM 641 N N . SER A 1 88 ? 9.666 -12.825 1.751 1.00 94.75 88 SER A N 1
ATOM 642 C CA . SER A 1 88 ? 9.602 -14.179 1.205 1.00 94.75 88 SER A CA 1
ATOM 643 C C . SER A 1 88 ? 8.914 -15.129 2.200 1.00 94.75 88 SER A C 1
ATOM 645 O O . SER A 1 88 ? 8.879 -14.835 3.397 1.00 94.75 88 SER A O 1
ATOM 647 N N . PRO A 1 89 ? 8.394 -16.296 1.766 1.00 91.62 89 PRO A N 1
ATOM 648 C CA . PRO A 1 89 ? 7.823 -17.282 2.690 1.00 91.62 89 PRO A CA 1
ATOM 649 C C . PRO A 1 89 ? 8.761 -17.686 3.842 1.00 91.62 89 PRO A C 1
ATOM 651 O O . PRO A 1 89 ? 8.287 -18.042 4.915 1.00 91.62 89 PRO A O 1
ATOM 654 N N . GLY A 1 90 ? 10.083 -17.637 3.623 1.00 88.19 90 GLY A N 1
ATOM 655 C CA . GLY A 1 90 ? 11.092 -17.913 4.651 1.00 88.19 90 GLY A CA 1
ATOM 656 C C . GLY A 1 90 ? 11.471 -16.699 5.506 1.00 88.19 90 GLY A C 1
ATOM 657 O O . GLY A 1 90 ? 12.182 -16.856 6.490 1.00 88.19 90 GLY A O 1
ATOM 658 N N . GLY A 1 91 ? 11.019 -15.494 5.148 1.00 87.81 91 GLY A N 1
ATOM 659 C CA . GLY A 1 91 ? 11.275 -14.254 5.886 1.00 87.81 91 GLY A CA 1
ATOM 660 C C . GLY A 1 91 ? 12.688 -13.675 5.742 1.00 87.81 91 GLY A C 1
ATOM 661 O O . GLY A 1 91 ? 13.006 -12.703 6.424 1.00 87.81 91 GLY A O 1
ATOM 662 N N . HIS A 1 92 ? 13.539 -14.245 4.883 1.00 90.12 92 HIS A N 1
ATOM 663 C CA . HIS A 1 92 ? 14.938 -13.822 4.726 1.00 90.12 92 HIS A CA 1
ATOM 664 C C . HIS A 1 92 ? 15.153 -12.836 3.571 1.00 90.12 92 HIS A C 1
ATOM 666 O O . HIS A 1 92 ? 16.027 -11.975 3.647 1.00 90.12 92 HIS A O 1
ATOM 672 N N . GLU A 1 93 ? 14.343 -12.933 2.519 1.00 94.31 93 GLU A N 1
ATOM 673 C CA . GLU A 1 93 ? 14.389 -12.060 1.348 1.00 94.31 93 GLU A CA 1
ATOM 674 C C . GLU A 1 93 ? 13.120 -11.216 1.257 1.00 94.31 93 GLU A C 1
ATOM 676 O O . GLU A 1 93 ? 12.092 -11.543 1.843 1.00 94.31 93 GLU A O 1
ATOM 681 N N . TRP A 1 94 ? 13.178 -10.143 0.476 1.00 95.62 94 TRP A N 1
ATOM 682 C CA . TRP A 1 94 ? 12.062 -9.234 0.244 1.00 95.62 94 TRP A CA 1
ATOM 683 C C . TRP A 1 94 ? 11.924 -8.994 -1.248 1.00 95.62 94 TRP A C 1
ATOM 685 O O . TRP A 1 94 ? 12.926 -8.807 -1.937 1.00 95.62 94 TRP A O 1
ATOM 695 N N . PHE A 1 95 ? 10.699 -9.013 -1.757 1.00 96.94 95 PHE A N 1
ATOM 696 C CA . PHE A 1 95 ? 10.440 -8.882 -3.186 1.00 96.94 95 PHE A CA 1
ATOM 697 C C . PHE A 1 95 ? 9.189 -8.050 -3.446 1.00 96.94 95 PHE A C 1
ATOM 699 O O . PHE A 1 95 ? 8.329 -7.918 -2.577 1.00 96.94 95 PHE A O 1
ATOM 706 N N . VAL A 1 96 ? 9.098 -7.479 -4.647 1.00 97.88 96 VAL A N 1
ATOM 707 C CA . VAL A 1 96 ? 7.910 -6.739 -5.077 1.00 97.88 96 VAL A CA 1
ATOM 708 C C . VAL A 1 96 ? 6.789 -7.734 -5.351 1.00 97.88 96 VAL A C 1
ATOM 710 O O . VAL A 1 96 ? 6.930 -8.632 -6.182 1.00 97.88 96 VAL A O 1
ATOM 713 N N . LEU A 1 97 ? 5.670 -7.551 -4.661 1.00 97.69 97 LEU A N 1
ATOM 714 C CA . LEU A 1 97 ? 4.458 -8.334 -4.820 1.00 97.69 97 LEU A CA 1
ATOM 715 C C . LEU A 1 97 ? 3.282 -7.368 -4.909 1.00 97.69 97 LEU A C 1
ATOM 717 O O . LEU A 1 97 ? 2.884 -6.782 -3.910 1.00 97.69 97 LEU A O 1
ATOM 721 N N . ALA A 1 98 ? 2.727 -7.203 -6.104 1.00 97.25 98 ALA A N 1
ATOM 722 C CA . ALA A 1 98 ? 1.557 -6.365 -6.341 1.00 97.25 98 ALA A CA 1
ATOM 723 C C . ALA A 1 98 ? 0.343 -7.211 -6.758 1.00 97.25 98 ALA A C 1
ATOM 725 O O . ALA A 1 98 ? 0.525 -8.315 -7.286 1.00 97.25 98 ALA A O 1
ATOM 726 N N . PRO A 1 99 ? -0.891 -6.694 -6.601 1.00 95.69 99 PRO A N 1
ATOM 727 C CA . PRO A 1 99 ? -2.084 -7.348 -7.128 1.00 95.69 99 PRO A CA 1
ATOM 728 C C . PRO A 1 99 ? -1.925 -7.705 -8.612 1.00 95.69 99 PRO A C 1
ATOM 730 O O . PRO A 1 99 ? -1.541 -6.867 -9.426 1.00 95.69 99 PRO A O 1
ATOM 733 N N . GLY A 1 100 ? -2.193 -8.968 -8.955 1.00 94.00 100 GLY A N 1
ATOM 734 C CA . GLY A 1 100 ? -2.031 -9.504 -10.313 1.00 94.00 100 GLY A CA 1
ATOM 735 C C . GLY A 1 100 ? -0.642 -10.071 -10.639 1.00 94.00 100 GLY A C 1
ATOM 736 O O . GLY A 1 100 ? -0.485 -10.684 -11.694 1.00 94.00 100 GLY A O 1
ATOM 737 N N . MET A 1 101 ? 0.355 -9.927 -9.757 1.00 95.19 101 MET A N 1
ATOM 738 C CA . MET A 1 101 ? 1.666 -10.566 -9.926 1.00 95.19 101 MET A CA 1
ATOM 739 C C . MET A 1 101 ? 1.666 -12.022 -9.421 1.00 95.19 101 MET A C 1
ATOM 741 O O . MET A 1 101 ? 0.919 -12.362 -8.500 1.00 95.19 101 MET A O 1
ATOM 745 N N . PRO A 1 102 ? 2.534 -12.897 -9.968 1.00 94.06 102 PRO A N 1
ATOM 746 C CA . PRO A 1 102 ? 2.724 -14.243 -9.437 1.00 94.06 102 PRO A CA 1
ATOM 747 C C . PRO A 1 102 ? 3.190 -14.231 -7.975 1.00 94.06 102 PRO A C 1
ATOM 749 O O . PRO A 1 102 ? 4.152 -13.555 -7.624 1.00 94.06 102 PRO A O 1
ATOM 752 N N . MET A 1 103 ? 2.578 -15.068 -7.135 1.00 95.31 103 MET A N 1
ATOM 753 C CA . MET A 1 103 ? 2.926 -15.215 -5.711 1.00 95.31 103 MET A CA 1
ATOM 754 C C . MET A 1 103 ? 4.148 -16.128 -5.466 1.00 95.31 103 MET A C 1
ATOM 756 O O . MET A 1 103 ? 4.246 -16.805 -4.441 1.00 95.31 103 MET A O 1
ATOM 760 N N . ASN A 1 104 ? 5.079 -16.184 -6.420 1.00 94.50 104 ASN A N 1
ATOM 761 C CA . ASN A 1 104 ? 6.320 -16.950 -6.332 1.00 94.50 104 ASN A CA 1
ATOM 762 C C . ASN A 1 104 ? 7.485 -16.005 -6.010 1.00 94.50 104 ASN A C 1
ATOM 764 O O . ASN A 1 104 ? 7.689 -15.013 -6.705 1.00 94.50 104 ASN A O 1
ATOM 768 N N . CYS A 1 105 ? 8.271 -16.331 -4.984 1.00 94.00 105 CYS A N 1
ATOM 769 C CA . CYS A 1 105 ? 9.476 -15.580 -4.649 1.00 94.00 105 CYS A CA 1
ATOM 770 C C . CYS A 1 105 ? 10.520 -15.745 -5.770 1.00 94.00 105 CYS A C 1
ATOM 772 O O . CYS A 1 105 ? 10.901 -16.881 -6.067 1.00 94.00 105 CYS A O 1
ATOM 774 N N . PRO A 1 106 ? 11.040 -14.656 -6.364 1.00 93.56 106 PRO A N 1
ATOM 775 C CA . PRO A 1 106 ? 12.024 -14.748 -7.443 1.00 93.56 106 PRO A CA 1
ATOM 776 C C . PRO A 1 106 ? 13.408 -15.212 -6.965 1.00 93.56 106 PRO A C 1
ATOM 778 O O . PRO A 1 106 ? 14.209 -15.664 -7.777 1.00 93.56 106 PRO A O 1
ATOM 781 N N . PHE A 1 107 ? 13.693 -15.117 -5.663 1.00 91.50 107 PHE A N 1
ATOM 782 C CA . PHE A 1 107 ? 14.985 -15.499 -5.083 1.00 91.50 107 PHE A CA 1
ATOM 783 C C . PHE A 1 107 ? 15.047 -16.978 -4.707 1.00 91.50 107 PHE A C 1
ATOM 785 O O . PHE A 1 107 ? 16.058 -17.635 -4.931 1.00 91.50 107 PHE A O 1
ATOM 792 N N . THR A 1 108 ? 13.962 -17.502 -4.133 1.00 91.25 108 THR A N 1
ATOM 793 C CA . THR A 1 108 ? 13.922 -18.863 -3.578 1.00 91.25 108 THR A CA 1
ATOM 794 C C . THR A 1 108 ? 13.070 -19.824 -4.404 1.00 91.25 108 THR A C 1
ATOM 796 O O . THR A 1 108 ? 13.128 -21.030 -4.187 1.00 91.25 108 THR A O 1
ATOM 799 N N . GLY A 1 109 ? 12.240 -19.319 -5.323 1.00 91.50 109 GLY A N 1
ATOM 800 C CA . GLY A 1 109 ? 11.241 -20.096 -6.067 1.00 91.50 109 GLY A CA 1
ATOM 801 C C . GLY A 1 109 ? 10.002 -20.481 -5.246 1.00 91.50 109 GLY A C 1
ATOM 802 O O . GLY A 1 109 ? 8.965 -20.825 -5.823 1.00 91.50 109 GLY A O 1
ATOM 803 N N . SER A 1 110 ? 10.073 -20.384 -3.914 1.00 93.38 110 SER A N 1
ATOM 804 C CA . SER A 1 110 ? 8.990 -20.731 -2.993 1.00 93.38 110 SER A CA 1
ATOM 805 C C . SER A 1 110 ? 7.738 -19.892 -3.236 1.00 93.38 110 SER A C 1
ATOM 807 O O . SER A 1 110 ? 7.805 -18.679 -3.442 1.00 93.38 110 SER A O 1
ATOM 809 N N . ARG A 1 111 ? 6.576 -20.542 -3.171 1.00 94.25 111 ARG A N 1
ATOM 810 C CA . ARG A 1 111 ? 5.266 -19.909 -3.346 1.00 94.25 111 ARG A CA 1
ATOM 811 C C . ARG A 1 111 ? 4.693 -19.462 -2.002 1.00 94.25 111 ARG A C 1
ATOM 813 O O . ARG A 1 111 ? 4.717 -20.223 -1.039 1.00 94.25 111 ARG A O 1
ATOM 820 N N . LEU A 1 112 ? 4.130 -18.257 -1.959 1.00 94.88 112 LEU A N 1
ATOM 821 C CA . LEU A 1 112 ? 3.256 -17.828 -0.869 1.00 94.88 112 LEU A CA 1
ATOM 822 C C . LEU A 1 112 ? 1.914 -18.559 -1.003 1.00 94.88 112 LEU A C 1
ATOM 824 O O . LEU A 1 112 ? 1.223 -18.413 -2.008 1.00 94.88 112 LEU A O 1
ATOM 828 N N . THR A 1 113 ? 1.578 -19.381 -0.011 1.00 93.62 113 THR A N 1
ATOM 829 C CA . THR A 1 113 ? 0.352 -20.200 0.006 1.00 93.62 113 THR A CA 1
ATOM 830 C C . THR A 1 113 ? -0.779 -19.560 0.805 1.00 93.62 113 THR A C 1
ATOM 832 O O . THR A 1 113 ? -1.950 -19.821 0.538 1.00 93.62 113 THR A O 1
ATOM 835 N N . ALA A 1 114 ? -0.443 -18.723 1.787 1.00 93.69 114 ALA A N 1
ATOM 836 C CA . ALA A 1 114 ? -1.422 -17.940 2.524 1.00 93.69 114 ALA A CA 1
ATOM 837 C C . ALA A 1 114 ? -1.897 -16.744 1.675 1.00 93.69 114 ALA A C 1
ATOM 839 O O . ALA A 1 114 ? -1.076 -16.141 0.976 1.00 93.69 114 ALA A O 1
ATOM 840 N N . PRO A 1 115 ? -3.186 -16.364 1.750 1.00 96.00 115 PRO A N 1
ATOM 841 C CA . PRO A 1 115 ? -3.663 -15.124 1.150 1.00 96.00 115 PRO A CA 1
ATOM 842 C C . PRO A 1 115 ? -2.906 -13.912 1.701 1.00 96.00 115 PRO A C 1
ATOM 844 O O . PRO A 1 115 ? -2.737 -13.788 2.917 1.00 96.00 115 PRO A O 1
ATOM 847 N N . VAL A 1 116 ? -2.492 -13.008 0.814 1.00 97.88 116 VAL A N 1
ATOM 848 C CA . VAL A 1 116 ? -1.762 -11.786 1.184 1.00 97.88 116 VAL A CA 1
ATOM 849 C C . VAL A 1 116 ? -2.688 -10.583 1.028 1.00 97.88 116 VAL A C 1
ATOM 851 O O . VAL A 1 116 ? -3.143 -10.328 -0.091 1.00 97.88 116 VAL A O 1
ATOM 854 N N . PRO A 1 117 ? -2.993 -9.846 2.109 1.00 98.50 117 PRO A N 1
ATOM 855 C CA . PRO A 1 117 ? -3.818 -8.658 2.007 1.00 98.50 117 PRO A CA 1
ATOM 856 C C . PRO A 1 117 ? -3.093 -7.536 1.270 1.00 98.50 117 PRO A C 1
ATOM 858 O O . PRO A 1 117 ? -1.871 -7.398 1.322 1.00 98.50 117 PRO A O 1
ATOM 861 N N . PHE A 1 118 ? -3.874 -6.688 0.623 1.00 98.69 118 PHE A N 1
ATOM 862 C CA . PHE A 1 118 ? -3.409 -5.421 0.090 1.00 98.69 118 PHE A CA 1
ATOM 863 C C . PHE A 1 118 ? -4.487 -4.355 0.257 1.00 98.69 118 PHE A C 1
ATOM 865 O O . PHE A 1 118 ? -5.666 -4.664 0.435 1.00 98.69 118 PHE A O 1
ATOM 872 N N . ALA A 1 119 ? -4.070 -3.096 0.194 1.00 98.69 119 ALA A N 1
ATOM 873 C CA . ALA A 1 119 ? -4.957 -1.947 0.126 1.00 98.69 119 ALA A CA 1
ATOM 874 C C . ALA A 1 119 ? -4.710 -1.175 -1.167 1.00 98.69 119 ALA A C 1
ATOM 876 O O . ALA A 1 119 ? -3.564 -0.910 -1.515 1.00 98.69 119 ALA A O 1
ATOM 877 N N . GLU A 1 120 ? -5.768 -0.768 -1.856 1.00 98.50 120 GLU A N 1
ATOM 878 C CA . GLU A 1 120 ? -5.702 0.241 -2.911 1.00 98.50 120 GLU A CA 1
ATOM 879 C C . GLU A 1 120 ? -6.112 1.603 -2.355 1.00 98.50 120 GLU A C 1
ATOM 881 O O . GLU A 1 120 ? -7.141 1.725 -1.683 1.00 98.50 120 GLU A O 1
ATOM 886 N N . PHE A 1 121 ? -5.327 2.636 -2.658 1.00 98.19 121 PHE A N 1
ATOM 887 C CA . PHE A 1 121 ? -5.595 3.991 -2.200 1.00 98.19 121 PHE A CA 1
ATOM 888 C C . PHE A 1 121 ? -6.379 4.814 -3.217 1.00 98.19 121 PHE A C 1
ATOM 890 O O . PHE A 1 121 ? -6.090 4.862 -4.421 1.00 98.19 121 PHE A O 1
ATOM 897 N N . TYR A 1 122 ? -7.350 5.539 -2.680 1.00 97.31 122 TYR A N 1
ATOM 898 C CA . TYR A 1 122 ? -8.184 6.480 -3.395 1.00 97.31 122 TYR A CA 1
ATOM 899 C C . TYR A 1 122 ? -8.158 7.822 -2.666 1.00 97.31 122 TYR A C 1
ATOM 901 O O . TYR A 1 122 ? -8.248 7.878 -1.441 1.00 97.31 122 TYR A O 1
ATOM 909 N N . ARG A 1 123 ? -8.113 8.909 -3.432 1.00 94.12 123 ARG A N 1
ATOM 910 C CA . ARG A 1 123 ? -8.287 10.269 -2.909 1.00 94.12 123 ARG A CA 1
ATOM 911 C C . ARG A 1 123 ? -9.698 10.758 -3.143 1.00 94.12 123 ARG A C 1
ATOM 913 O O . ARG A 1 123 ? -10.315 10.411 -4.154 1.00 94.12 123 ARG A O 1
ATOM 920 N N . GLU A 1 124 ? -10.181 11.612 -2.260 1.00 90.56 124 GLU A N 1
ATOM 921 C CA . GLU A 1 124 ? -11.420 12.340 -2.500 1.00 90.56 124 GLU A CA 1
ATOM 922 C C . GLU A 1 124 ? -11.264 13.288 -3.707 1.00 90.56 124 GLU A C 1
ATOM 924 O O . GLU A 1 124 ? -10.204 13.880 -3.927 1.00 90.56 124 GLU A O 1
ATOM 929 N N . LYS A 1 125 ? -12.298 13.394 -4.548 1.00 87.50 125 LYS A N 1
ATOM 930 C CA . LYS A 1 125 ? -12.304 14.273 -5.728 1.00 87.50 125 LYS A CA 1
ATOM 931 C C . LYS A 1 125 ? -12.416 15.743 -5.343 1.00 87.50 125 LYS A C 1
ATOM 933 O O . LYS A 1 125 ? -11.806 16.584 -5.999 1.00 87.50 125 LYS A O 1
ATOM 938 N N . SER A 1 126 ? -13.221 16.035 -4.330 1.00 79.56 126 SER A N 1
ATOM 939 C CA . SER A 1 126 ? -13.456 17.360 -3.767 1.00 79.56 126 SER A CA 1
ATOM 940 C C . SER A 1 126 ? -13.802 17.201 -2.287 1.00 79.56 126 SER A C 1
ATOM 942 O O . SER A 1 126 ? -14.501 16.242 -1.959 1.00 79.56 126 SER A O 1
ATOM 944 N N . PRO A 1 127 ? -13.332 18.102 -1.407 1.00 75.56 127 PRO A N 1
ATOM 945 C CA . PRO A 1 127 ? -13.558 17.978 0.030 1.00 75.56 127 PRO A CA 1
ATOM 946 C C . PRO A 1 127 ? -15.044 17.821 0.381 1.00 75.56 127 PRO A C 1
ATOM 948 O O . PRO A 1 127 ? -15.850 18.689 0.048 1.00 75.56 127 PRO A O 1
ATOM 951 N N . GLY A 1 128 ? -15.393 16.726 1.058 1.00 71.75 128 GLY A N 1
ATOM 952 C CA . GLY A 1 128 ? -16.741 16.460 1.572 1.00 71.75 128 GLY A CA 1
ATOM 953 C C . GLY A 1 128 ? -17.737 15.863 0.570 1.00 71.75 128 GLY A C 1
ATOM 954 O O . GLY A 1 128 ? -18.883 15.614 0.939 1.00 71.75 128 GLY A O 1
ATOM 955 N N . GLU A 1 129 ? -17.339 15.607 -0.680 1.00 74.69 129 GLU A N 1
ATOM 956 C CA . GLU A 1 129 ? -18.214 15.007 -1.701 1.00 74.69 129 GLU A CA 1
ATOM 957 C C . GLU A 1 129 ? -18.378 13.485 -1.513 1.00 74.69 129 GLU A C 1
ATOM 959 O O . GLU A 1 129 ? -19.263 12.876 -2.114 1.00 74.69 129 GLU A O 1
ATOM 964 N N . ARG A 1 130 ? -17.507 12.834 -0.720 1.00 78.62 130 ARG A N 1
ATOM 965 C CA . ARG A 1 130 ? -17.407 11.363 -0.584 1.00 78.62 130 ARG A CA 1
ATOM 966 C C . ARG A 1 130 ? -17.312 10.623 -1.928 1.00 78.62 130 ARG A C 1
ATOM 968 O O . ARG A 1 130 ? -17.570 9.421 -2.025 1.00 78.62 130 ARG A O 1
ATOM 975 N N . ALA A 1 131 ? -16.883 11.325 -2.974 1.00 87.25 131 ALA A N 1
ATOM 976 C CA . ALA A 1 131 ? -16.597 10.777 -4.287 1.00 87.25 131 ALA A CA 1
ATOM 977 C C . ALA A 1 131 ? -15.089 10.541 -4.408 1.00 87.25 131 ALA A C 1
ATOM 979 O O . ALA A 1 131 ? -14.298 11.477 -4.335 1.00 87.25 131 ALA A O 1
ATOM 980 N N . PHE A 1 132 ? -14.678 9.294 -4.634 1.00 92.31 132 PHE A N 1
ATOM 981 C CA . PHE A 1 132 ? -13.267 8.904 -4.607 1.00 92.31 132 PHE A CA 1
ATOM 982 C C . PHE A 1 132 ? -12.716 8.601 -6.007 1.00 92.31 132 PHE A C 1
ATOM 984 O O . PHE A 1 132 ? -13.433 8.129 -6.893 1.00 92.31 132 PHE A O 1
ATOM 991 N N . LYS A 1 133 ? -11.428 8.885 -6.224 1.00 94.81 133 LYS A N 1
ATOM 992 C CA . LYS A 1 133 ? -10.678 8.571 -7.448 1.00 94.81 133 LYS A CA 1
ATOM 993 C C . LYS A 1 133 ? -9.447 7.739 -7.097 1.00 94.81 133 LYS A C 1
ATOM 995 O O . LYS A 1 133 ? -8.673 8.135 -6.229 1.00 94.81 133 LYS A O 1
ATOM 1000 N N . ALA A 1 134 ? -9.250 6.636 -7.817 1.00 95.81 134 ALA A N 1
ATOM 1001 C CA . ALA A 1 134 ? -8.080 5.777 -7.658 1.00 95.81 134 ALA A CA 1
ATOM 1002 C C . ALA A 1 134 ? -6.774 6.556 -7.888 1.00 95.81 134 ALA A C 1
ATOM 1004 O O . ALA A 1 134 ? -6.659 7.334 -8.842 1.00 95.81 134 ALA A O 1
ATOM 1005 N N . GLU A 1 135 ? -5.781 6.330 -7.026 1.00 94.25 135 GLU A N 1
ATOM 1006 C CA . GLU A 1 135 ? -4.455 6.953 -7.134 1.00 94.25 135 GLU A CA 1
ATOM 1007 C C . GLU A 1 135 ? -3.438 6.110 -7.921 1.00 94.25 135 GLU A C 1
ATOM 1009 O O . GLU A 1 135 ? -2.312 6.561 -8.183 1.00 94.25 135 GLU A O 1
ATOM 1014 N N . GLY A 1 136 ? -3.810 4.874 -8.270 1.00 93.75 136 GLY A N 1
ATOM 1015 C CA . GLY A 1 136 ? -2.875 3.872 -8.784 1.00 93.75 136 GLY A CA 1
ATOM 1016 C C . GLY A 1 136 ? -1.733 3.627 -7.795 1.00 93.75 136 GLY A C 1
ATOM 1017 O O . GLY A 1 136 ? -0.568 3.599 -8.188 1.00 93.75 136 GLY A O 1
ATOM 1018 N N . HIS A 1 137 ? -2.041 3.632 -6.499 1.00 95.88 137 HIS A N 1
ATOM 1019 C CA . HIS A 1 137 ? -1.113 3.392 -5.399 1.00 95.88 137 HIS A CA 1
ATOM 1020 C C . HIS A 1 137 ? -1.727 2.296 -4.540 1.00 95.88 137 HIS A C 1
ATOM 1022 O O . HIS A 1 137 ? -2.857 2.452 -4.081 1.00 95.88 137 HIS A O 1
ATOM 1028 N N . SER A 1 138 ? -0.988 1.210 -4.361 1.00 97.31 138 SER A N 1
ATOM 1029 C CA . SER A 1 138 ? -1.389 0.094 -3.516 1.00 97.31 138 SER A CA 1
ATOM 1030 C C . SER A 1 138 ? -0.329 -0.167 -2.452 1.00 97.31 138 SER A C 1
ATOM 1032 O O . SER A 1 138 ? 0.838 0.168 -2.646 1.00 97.31 138 SER A O 1
ATOM 1034 N N . LEU A 1 139 ? -0.753 -0.765 -1.346 1.00 98.62 139 LEU A N 1
ATOM 1035 C CA . LEU A 1 139 ? 0.081 -1.183 -0.229 1.00 98.62 139 LEU A CA 1
ATOM 1036 C C . LEU A 1 139 ? -0.097 -2.687 -0.034 1.00 98.62 139 LEU A C 1
ATOM 1038 O O . LEU A 1 139 ? -1.207 -3.142 0.241 1.00 98.62 139 LEU A O 1
ATOM 1042 N N . THR A 1 140 ? 0.982 -3.449 -0.169 1.00 98.56 140 THR A N 1
ATOM 1043 C CA . THR A 1 140 ? 0.997 -4.891 0.089 1.00 98.56 140 THR A CA 1
ATOM 1044 C C . THR A 1 140 ? 1.294 -5.134 1.559 1.00 98.56 140 THR A C 1
ATOM 1046 O O . THR A 1 140 ? 2.289 -4.658 2.096 1.00 98.56 140 THR A O 1
ATOM 1049 N N . ILE A 1 141 ? 0.408 -5.863 2.232 1.00 98.56 141 ILE A N 1
ATOM 1050 C CA . ILE A 1 141 ? 0.369 -5.913 3.690 1.00 98.56 141 ILE A CA 1
ATOM 1051 C C . ILE A 1 141 ? 1.024 -7.196 4.200 1.00 98.56 141 ILE A C 1
ATOM 1053 O O . ILE A 1 141 ? 0.726 -8.296 3.739 1.00 98.56 141 ILE A O 1
ATOM 1057 N N . TRP A 1 142 ? 1.882 -7.045 5.207 1.00 97.44 142 TRP A N 1
ATOM 1058 C CA . TRP A 1 142 ? 2.514 -8.139 5.942 1.00 97.44 142 TRP A CA 1
ATOM 1059 C C . TRP A 1 142 ? 2.450 -7.893 7.462 1.00 97.44 142 TRP A C 1
ATOM 1061 O O . TRP A 1 142 ? 2.074 -6.817 7.933 1.00 97.44 142 TRP A O 1
ATOM 1071 N N . HIS A 1 143 ? 2.738 -8.926 8.257 1.00 96.81 143 HIS A N 1
ATOM 1072 C CA . HIS A 1 143 ? 2.542 -8.898 9.709 1.00 96.81 143 HIS A CA 1
ATOM 1073 C C . HIS A 1 143 ? 3.544 -7.965 10.403 1.00 96.81 143 HIS A C 1
ATOM 1075 O O . HIS A 1 143 ? 4.743 -8.100 10.198 1.00 96.81 143 HIS A O 1
ATOM 1081 N N . ASN A 1 144 ? 3.060 -7.085 11.285 1.00 96.31 144 ASN A N 1
ATOM 1082 C CA . ASN A 1 144 ? 3.827 -6.037 11.973 1.00 96.31 144 ASN A CA 1
ATOM 1083 C C . ASN A 1 144 ? 4.331 -4.919 11.049 1.00 96.31 144 ASN A C 1
ATOM 1085 O O . ASN A 1 144 ? 5.259 -4.190 11.400 1.00 96.31 144 ASN A O 1
ATOM 1089 N N . MET A 1 145 ? 3.697 -4.745 9.888 1.00 97.62 145 MET A N 1
ATOM 1090 C CA . MET A 1 145 ? 3.927 -3.583 9.039 1.00 97.62 145 MET A CA 1
ATOM 1091 C C . MET A 1 145 ? 3.259 -2.341 9.638 1.00 97.62 145 MET A C 1
ATOM 1093 O O . MET A 1 145 ? 2.059 -2.355 9.917 1.00 97.62 145 MET A O 1
ATOM 1097 N N . TYR A 1 146 ? 4.016 -1.255 9.787 1.00 98.25 146 TYR A N 1
ATOM 1098 C CA . TYR A 1 146 ? 3.484 0.052 10.174 1.00 98.25 146 TYR A CA 1
ATOM 1099 C C . TYR A 1 146 ? 2.959 0.833 8.968 1.00 98.25 146 TYR A C 1
ATOM 1101 O O . TYR A 1 146 ? 3.476 0.715 7.859 1.00 98.25 146 TYR A O 1
ATOM 1109 N N . ILE A 1 147 ? 1.978 1.695 9.219 1.00 98.00 147 ILE A N 1
ATOM 1110 C CA . ILE A 1 147 ? 1.577 2.770 8.309 1.00 98.00 147 ILE A CA 1
ATOM 1111 C C . ILE A 1 147 ? 1.965 4.126 8.895 1.00 98.00 147 ILE A C 1
ATOM 1113 O O . ILE A 1 147 ? 2.170 4.282 10.097 1.00 98.00 147 ILE A O 1
ATOM 1117 N N . TYR A 1 148 ? 2.055 5.123 8.025 1.00 97.88 148 TYR A N 1
ATOM 1118 C CA . TYR A 1 148 ? 2.606 6.448 8.318 1.00 97.88 148 TYR A CA 1
ATOM 1119 C C . TYR A 1 148 ? 1.760 7.528 7.649 1.00 97.88 148 TYR A C 1
ATOM 1121 O O . TYR A 1 148 ? 0.888 7.211 6.843 1.00 97.88 148 TYR A O 1
ATOM 1129 N N 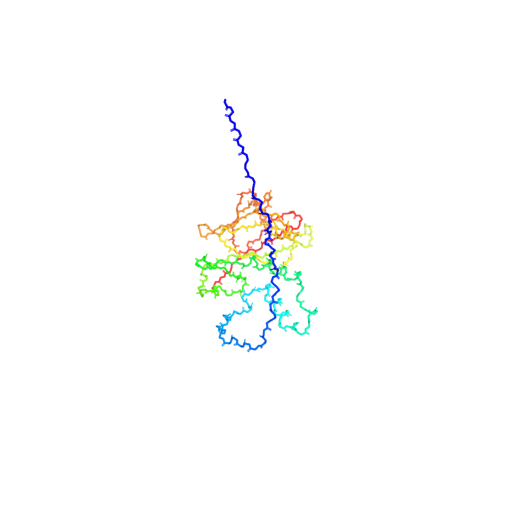. LYS A 1 149 ? 2.030 8.809 7.923 1.00 97.00 149 LYS A N 1
ATOM 1130 C CA . LYS A 1 149 ? 1.208 9.917 7.407 1.00 97.00 149 LYS A CA 1
ATOM 1131 C C . LYS A 1 149 ? 1.034 9.899 5.886 1.00 97.00 149 LYS A C 1
ATOM 1133 O O . LYS A 1 149 ? -0.075 10.100 5.413 1.00 97.00 149 LYS A O 1
ATOM 1138 N N . TRP A 1 150 ? 2.076 9.573 5.120 1.00 96.31 150 TRP A N 1
ATOM 1139 C CA . TRP A 1 150 ? 1.975 9.472 3.655 1.00 96.31 150 TRP A CA 1
ATOM 1140 C C . TRP A 1 150 ? 1.107 8.308 3.162 1.00 96.31 150 TRP A C 1
ATOM 1142 O O . TRP A 1 150 ? 0.789 8.262 1.981 1.00 96.31 150 TRP A O 1
ATOM 1152 N N . HIS A 1 151 ? 0.729 7.362 4.024 1.00 97.31 151 HIS A N 1
ATOM 1153 C CA . HIS A 1 151 ? -0.264 6.333 3.715 1.00 97.31 151 HIS A CA 1
ATOM 1154 C C . HIS A 1 151 ? -1.686 6.843 3.967 1.00 97.31 151 HIS A C 1
ATOM 1156 O O . HIS A 1 151 ? -2.572 6.592 3.155 1.00 97.31 151 HIS A O 1
ATOM 1162 N N . LEU A 1 152 ? -1.887 7.584 5.064 1.00 97.00 152 LEU A N 1
ATOM 1163 C CA . LEU A 1 152 ? -3.181 8.152 5.456 1.00 97.00 152 LEU A CA 1
ATOM 1164 C C . LEU A 1 152 ? -3.602 9.318 4.554 1.00 97.00 152 LEU A C 1
ATOM 1166 O O . LEU A 1 152 ? -4.792 9.520 4.339 1.00 97.00 152 LEU A O 1
ATOM 1170 N N . PHE A 1 153 ? -2.637 10.067 4.021 1.00 95.44 153 PHE A N 1
ATOM 1171 C CA . PHE A 1 153 ? -2.864 11.332 3.334 1.00 95.44 153 PHE A CA 1
ATOM 1172 C C . PHE A 1 153 ? -2.239 11.354 1.937 1.00 95.44 153 PHE A C 1
ATOM 1174 O O . PHE A 1 153 ? -1.072 11.021 1.748 1.00 95.44 153 PHE A O 1
ATOM 1181 N N . SER A 1 154 ? -3.011 11.810 0.954 1.00 93.56 154 SER A N 1
ATOM 1182 C CA . SER A 1 154 ? -2.612 11.931 -0.458 1.00 93.56 154 SER A CA 1
ATOM 1183 C C . SER A 1 154 ? -1.705 13.132 -0.752 1.00 93.56 154 SER A C 1
ATOM 1185 O O . SER A 1 154 ? -1.063 13.191 -1.800 1.00 93.56 154 SER A O 1
ATOM 1187 N N . ASN A 1 155 ? -1.657 14.098 0.166 1.00 92.62 155 ASN A N 1
ATOM 1188 C CA . ASN A 1 155 ? -0.892 15.342 0.081 1.00 92.62 155 ASN A CA 1
ATOM 1189 C C . ASN A 1 155 ? 0.383 15.330 0.943 1.00 92.62 155 ASN A C 1
ATOM 1191 O O . ASN A 1 155 ? 1.013 16.373 1.100 1.00 92.62 155 ASN A O 1
ATOM 1195 N N . VAL A 1 156 ? 0.773 14.175 1.492 1.00 94.19 156 VAL A N 1
ATOM 1196 C CA . VAL A 1 156 ? 1.983 14.023 2.310 1.00 94.19 156 VAL A CA 1
ATOM 1197 C C . VAL A 1 156 ? 2.996 13.147 1.574 1.00 94.19 156 VAL A C 1
ATOM 1199 O O . VAL A 1 156 ? 2.699 12.009 1.218 1.00 94.19 156 VAL A O 1
ATOM 1202 N N . SER A 1 157 ? 4.204 13.675 1.358 1.00 91.44 157 SER A N 1
ATOM 1203 C CA . SER A 1 157 ? 5.320 12.940 0.745 1.00 91.44 157 SER A CA 1
ATOM 1204 C C . SER A 1 157 ? 6.117 12.158 1.799 1.00 91.44 157 SER A C 1
ATOM 1206 O O . SER A 1 157 ? 6.420 12.725 2.849 1.00 91.44 157 SER A O 1
ATOM 1208 N N . PRO A 1 158 ? 6.531 10.903 1.536 1.00 91.62 158 PRO A N 1
ATOM 1209 C CA . PRO A 1 158 ? 7.390 10.139 2.448 1.00 91.62 158 PRO A CA 1
ATOM 1210 C C . PRO A 1 158 ? 8.803 10.726 2.624 1.00 91.62 158 PRO A C 1
ATOM 1212 O O . PRO A 1 158 ? 9.503 10.341 3.562 1.00 91.62 158 PRO A O 1
ATOM 1215 N N . LEU A 1 159 ? 9.246 11.625 1.735 1.00 87.56 159 LEU A N 1
ATOM 1216 C CA . LEU A 1 159 ? 10.579 12.237 1.815 1.00 87.56 159 LEU A CA 1
ATOM 1217 C C . LEU A 1 159 ? 10.694 13.250 2.957 1.00 87.56 159 LEU A C 1
ATOM 1219 O O . LEU A 1 159 ? 11.687 13.237 3.683 1.00 87.56 159 LEU A O 1
ATOM 1223 N N . ASP A 1 160 ? 9.657 14.068 3.132 1.00 86.06 160 ASP A N 1
ATOM 1224 C CA . ASP A 1 160 ? 9.647 15.191 4.077 1.00 86.06 160 ASP A CA 1
ATOM 1225 C C . ASP A 1 160 ? 8.807 14.903 5.332 1.00 86.06 160 ASP A C 1
ATOM 1227 O O . ASP A 1 160 ? 8.774 15.700 6.271 1.00 86.06 160 ASP A O 1
ATOM 1231 N N . ALA A 1 161 ? 8.088 13.778 5.353 1.00 90.12 161 ALA A N 1
ATOM 1232 C CA . ALA A 1 161 ? 7.191 13.431 6.443 1.00 90.12 161 ALA A CA 1
ATOM 1233 C C . ALA A 1 161 ? 7.925 12.928 7.691 1.00 90.12 161 ALA A C 1
ATOM 1235 O O . ALA A 1 161 ? 8.894 12.167 7.629 1.00 90.12 161 ALA A O 1
ATOM 1236 N N . ASP A 1 162 ? 7.359 13.275 8.847 1.00 91.56 162 ASP A N 1
ATOM 1237 C CA . ASP A 1 162 ? 7.665 12.609 10.106 1.00 91.56 162 ASP A CA 1
ATOM 1238 C C . ASP A 1 162 ? 7.332 11.105 10.027 1.00 91.56 162 ASP A C 1
ATOM 1240 O O . ASP A 1 162 ? 6.305 10.699 9.473 1.00 91.56 162 ASP A O 1
ATOM 1244 N N . ARG A 1 163 ? 8.211 10.279 10.604 1.00 94.56 163 ARG A N 1
ATOM 1245 C CA . ARG A 1 163 ? 8.139 8.809 10.575 1.00 94.56 163 ARG A CA 1
ATOM 1246 C C . ARG A 1 163 ? 7.501 8.224 11.834 1.00 94.56 163 ARG A C 1
ATOM 1248 O O . ARG A 1 163 ? 7.705 7.050 12.131 1.00 94.56 163 ARG A O 1
ATOM 1255 N N . THR A 1 164 ? 6.714 9.011 12.563 1.00 97.19 164 THR A N 1
ATOM 1256 C CA . THR A 1 164 ? 5.887 8.496 13.658 1.00 97.19 164 THR A CA 1
ATOM 1257 C C . THR A 1 164 ? 4.815 7.551 13.100 1.00 97.19 164 THR A C 1
ATOM 1259 O O . THR A 1 164 ? 4.020 7.972 12.246 1.00 97.19 164 THR A O 1
ATOM 1262 N N . PRO A 1 165 ? 4.757 6.285 13.557 1.00 97.88 165 PRO A N 1
ATOM 1263 C CA . PRO A 1 165 ? 3.726 5.348 13.131 1.00 97.88 165 PRO A CA 1
ATOM 1264 C C . PRO A 1 165 ? 2.312 5.878 13.386 1.00 97.88 165 PRO A C 1
ATOM 1266 O O . PRO A 1 165 ? 2.040 6.475 14.422 1.00 97.88 165 PRO A O 1
ATOM 1269 N N . GLN A 1 166 ? 1.416 5.652 12.430 1.00 98.25 166 GLN A N 1
ATOM 1270 C CA . GLN A 1 166 ? 0.000 6.040 12.489 1.00 98.25 166 GLN A CA 1
ATOM 1271 C C . GLN A 1 166 ? -0.923 4.828 12.694 1.00 98.25 166 GLN A C 1
ATOM 1273 O O . GLN A 1 166 ? -2.135 4.958 12.837 1.00 98.25 166 GLN A O 1
ATOM 1278 N N . GLY A 1 167 ? -0.355 3.629 12.690 1.00 98.38 167 GLY A N 1
ATOM 1279 C CA . GLY A 1 167 ? -1.060 2.370 12.857 1.00 98.38 167 GLY A CA 1
ATOM 1280 C C . GLY A 1 167 ? -0.185 1.216 12.403 1.00 98.38 167 GLY A C 1
ATOM 1281 O O . GLY A 1 167 ? 0.902 1.430 11.860 1.00 98.38 167 GLY A O 1
ATOM 1282 N N . TYR A 1 168 ? -0.655 -0.006 12.609 1.00 98.62 168 TYR A N 1
ATOM 1283 C CA . TYR A 1 168 ? 0.050 -1.199 12.153 1.00 98.62 168 TYR A CA 1
ATOM 1284 C C . TYR A 1 168 ? -0.900 -2.343 11.833 1.00 98.62 168 TYR A C 1
ATOM 1286 O O . TYR A 1 168 ? -2.007 -2.427 12.372 1.00 98.62 168 TYR A O 1
ATOM 1294 N N . PHE A 1 169 ? -0.435 -3.239 10.970 1.00 98.69 169 PHE A N 1
ATOM 1295 C CA . PHE A 1 169 ? -1.131 -4.466 10.629 1.00 98.69 169 PHE A CA 1
ATOM 1296 C C . PHE A 1 169 ? -0.647 -5.630 11.486 1.00 98.69 169 PHE A C 1
ATOM 1298 O O . PHE A 1 169 ? 0.553 -5.838 11.666 1.00 98.69 169 PHE A O 1
ATOM 1305 N N . SER A 1 170 ? -1.581 -6.437 11.977 1.00 98.06 170 SER A N 1
ATOM 1306 C CA . SER A 1 170 ? -1.286 -7.650 12.733 1.00 98.06 170 SER A CA 1
ATOM 1307 C C . SER A 1 170 ? -2.070 -8.833 12.183 1.00 98.06 170 SER A C 1
ATOM 1309 O O . SER A 1 170 ? -3.252 -8.707 11.869 1.00 98.06 170 SER A O 1
ATOM 1311 N N . PHE A 1 171 ? -1.417 -9.989 12.086 1.00 97.62 171 PHE A N 1
ATOM 1312 C CA . PHE A 1 171 ? -2.071 -11.251 11.788 1.00 97.62 171 PHE A CA 1
ATOM 1313 C C . PHE A 1 171 ? -2.140 -12.052 13.084 1.00 97.62 171 PHE A C 1
ATOM 1315 O O . PHE A 1 171 ? -1.118 -12.489 13.610 1.00 97.62 171 PHE A O 1
ATOM 1322 N N . HIS A 1 172 ? -3.342 -12.209 13.627 1.00 95.44 172 HIS A N 1
ATOM 1323 C CA . HIS A 1 172 ? -3.560 -12.842 14.923 1.00 95.44 172 HIS A CA 1
ATOM 1324 C C . HIS A 1 172 ? -4.823 -13.702 14.880 1.00 95.44 172 HIS A C 1
ATOM 1326 O O . HIS A 1 172 ? -5.871 -13.257 14.411 1.00 95.44 172 HIS A O 1
ATOM 1332 N N . GLN A 1 173 ? -4.716 -14.947 15.364 1.00 94.62 173 GLN A N 1
ATOM 1333 C CA . GLN A 1 173 ? -5.803 -15.941 15.358 1.00 94.62 173 GLN A CA 1
ATOM 1334 C C . GLN A 1 173 ? -6.430 -16.162 13.968 1.00 94.62 173 GLN A C 1
ATOM 1336 O O . GLN A 1 173 ? -7.644 -16.284 13.829 1.00 94.62 173 GLN A O 1
ATOM 1341 N N . GLY A 1 174 ? -5.599 -16.196 12.921 1.00 95.25 174 GLY A N 1
ATOM 1342 C CA . GLY A 1 174 ? -6.060 -16.433 11.549 1.00 95.25 174 GLY A CA 1
ATOM 1343 C C . GLY A 1 174 ? -6.750 -15.236 10.888 1.00 95.25 174 GLY A C 1
ATOM 1344 O O . GLY A 1 174 ? -7.278 -15.383 9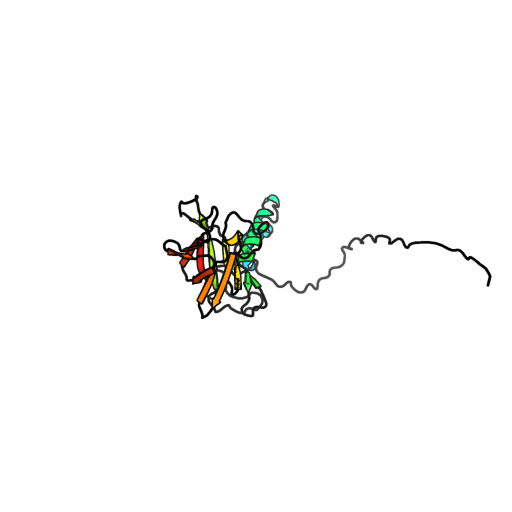.789 1.00 95.25 174 GLY A O 1
ATOM 1345 N N . ARG A 1 175 ? -6.756 -14.066 11.538 1.00 97.94 175 ARG A N 1
ATOM 1346 C CA . ARG A 1 175 ? -7.423 -12.847 11.068 1.00 97.94 175 ARG A CA 1
ATOM 1347 C C . ARG A 1 175 ? -6.420 -11.711 10.944 1.00 97.94 175 ARG A C 1
ATOM 1349 O O . ARG A 1 175 ? -5.469 -11.621 11.724 1.00 97.94 175 ARG A O 1
ATOM 1356 N N . TRP A 1 176 ? -6.643 -10.852 9.959 1.00 98.50 176 TRP A N 1
ATOM 1357 C CA . TRP A 1 176 ? -5.865 -9.637 9.764 1.00 98.50 176 TRP A CA 1
ATOM 1358 C C . TRP A 1 176 ? -6.544 -8.464 10.449 1.00 98.50 176 TRP A C 1
ATOM 1360 O O . TRP A 1 176 ? -7.755 -8.301 10.351 1.00 98.50 176 TRP A O 1
ATOM 1370 N N . TRP A 1 177 ? -5.752 -7.633 11.109 1.00 98.62 177 TRP A N 1
ATOM 1371 C CA . TRP A 1 177 ? -6.216 -6.476 11.858 1.00 98.62 177 TRP A CA 1
ATOM 1372 C C . TRP A 1 177 ? -5.397 -5.257 11.472 1.00 98.62 177 TRP A C 1
ATOM 1374 O O . TRP A 1 177 ? -4.179 -5.363 11.334 1.00 98.62 177 TRP A O 1
ATOM 1384 N N . LEU A 1 178 ? -6.049 -4.105 11.352 1.00 98.75 178 LEU A N 1
ATOM 1385 C CA . LEU A 1 178 ? -5.399 -2.799 11.372 1.00 98.75 178 LEU A CA 1
ATOM 1386 C C . LEU A 1 178 ? -5.705 -2.133 12.707 1.00 98.75 178 LEU A C 1
ATOM 1388 O O . LEU A 1 178 ? -6.872 -1.961 13.052 1.00 98.75 178 LEU A O 1
ATOM 1392 N N . VAL A 1 179 ? -4.661 -1.752 13.437 1.00 98.62 179 VAL A N 1
ATOM 1393 C CA . VAL A 1 179 ? -4.763 -0.992 14.687 1.00 98.62 179 VAL A CA 1
ATOM 1394 C C . VAL A 1 179 ? -4.509 0.482 14.391 1.00 98.62 179 VAL A C 1
ATOM 1396 O O . VAL A 1 179 ? -3.472 0.824 13.819 1.00 98.62 179 VAL A O 1
ATOM 1399 N N . ASN A 1 180 ? -5.435 1.356 14.783 1.00 98.56 180 ASN A N 1
ATOM 1400 C CA . ASN A 1 180 ? -5.319 2.796 14.576 1.00 98.56 180 ASN A CA 1
ATOM 1401 C C . ASN A 1 180 ? -4.460 3.432 15.683 1.00 98.56 180 ASN A C 1
ATOM 1403 O O . ASN A 1 180 ? -4.796 3.351 16.862 1.00 98.56 180 ASN A O 1
ATOM 1407 N N . GLN A 1 181 ? -3.369 4.104 15.311 1.00 97.94 181 GLN A N 1
ATOM 1408 C CA . GLN A 1 181 ? -2.503 4.866 16.225 1.00 97.94 181 GLN A CA 1
ATOM 1409 C C . GLN A 1 181 ? -2.302 6.319 15.768 1.00 97.94 181 GLN A C 1
ATOM 1411 O O . GLN A 1 181 ? -1.418 7.012 16.261 1.00 97.94 181 GLN A O 1
ATOM 1416 N N . SER A 1 182 ? -3.125 6.794 14.837 1.00 95.38 182 SER A N 1
ATOM 1417 C CA . SER A 1 182 ? -2.917 8.059 14.121 1.00 95.38 182 SER A CA 1
ATOM 1418 C C . SER A 1 182 ? -3.188 9.303 14.970 1.00 95.38 182 SER A C 1
ATOM 1420 O O . SER A 1 182 ? -2.627 10.369 14.735 1.00 95.38 182 SER A O 1
ATOM 1422 N N . GLY A 1 183 ? -4.026 9.152 15.999 1.00 93.50 183 GLY A N 1
ATOM 1423 C CA . GLY A 1 183 ? -4.459 10.257 16.860 1.00 93.50 183 GLY A CA 1
ATOM 1424 C C . GLY A 1 183 ? -5.752 10.922 16.382 1.00 93.50 183 GLY A C 1
ATOM 1425 O O . GLY A 1 183 ? -6.265 11.794 17.074 1.00 93.50 183 GLY A O 1
ATOM 1426 N N . HIS A 1 184 ? -6.303 10.468 15.254 1.00 91.88 184 HIS A N 1
ATOM 1427 C CA . HIS A 1 184 ? -7.639 10.796 14.759 1.00 91.88 184 HIS A CA 1
ATOM 1428 C C . HIS A 1 184 ? -8.433 9.517 14.455 1.00 91.88 184 HIS A C 1
ATOM 1430 O O . HIS A 1 184 ? -7.893 8.406 14.453 1.00 91.88 184 HIS A O 1
ATOM 1436 N N . ASP A 1 185 ? -9.735 9.671 14.230 1.00 95.19 185 ASP A N 1
ATOM 1437 C CA . ASP A 1 185 ? -10.630 8.555 13.946 1.00 95.19 185 ASP A CA 1
ATOM 1438 C C . ASP A 1 185 ? -10.552 8.160 12.463 1.00 95.19 185 ASP A C 1
ATOM 1440 O O . ASP A 1 185 ? -10.556 9.007 11.568 1.00 95.19 185 ASP A O 1
ATOM 1444 N N . MET A 1 186 ? -10.508 6.853 12.199 1.00 97.50 186 MET A N 1
ATOM 1445 C CA . MET A 1 186 ? -10.755 6.296 10.866 1.00 97.50 186 MET A CA 1
ATOM 1446 C C . MET A 1 186 ? -12.245 5.963 10.741 1.00 97.50 186 MET A C 1
ATOM 1448 O O . MET A 1 186 ? -12.909 5.710 11.743 1.00 97.50 186 MET A O 1
ATOM 1452 N N . CYS A 1 187 ? -12.794 5.926 9.529 1.00 96.44 187 CYS A N 1
ATOM 1453 C CA . CYS A 1 187 ? -14.223 5.694 9.307 1.00 96.44 187 CYS A CA 1
ATOM 1454 C C . CYS A 1 187 ? -14.440 4.584 8.278 1.00 96.44 187 CYS A C 1
ATOM 1456 O O . CYS A 1 187 ? -13.980 4.683 7.139 1.00 96.44 187 CYS A O 1
ATOM 1458 N N . ILE A 1 188 ? -15.146 3.516 8.650 1.00 97.06 188 ILE A N 1
ATOM 1459 C CA . ILE A 1 188 ? -15.617 2.529 7.673 1.00 97.06 188 ILE A CA 1
ATOM 1460 C C . ILE A 1 188 ? -16.680 3.222 6.816 1.00 97.06 188 ILE A C 1
ATOM 1462 O O . ILE A 1 188 ? -17.602 3.834 7.355 1.00 97.06 188 ILE A O 1
ATOM 1466 N N . ILE A 1 189 ? -16.564 3.149 5.487 1.00 92.38 189 ILE A N 1
ATOM 1467 C CA . ILE A 1 189 ? -17.566 3.749 4.596 1.00 92.38 189 ILE A CA 1
ATOM 1468 C C . ILE A 1 189 ? -18.934 3.129 4.903 1.00 92.38 189 ILE A C 1
ATOM 1470 O O . ILE A 1 189 ? -19.078 1.909 4.903 1.00 92.38 189 ILE A O 1
ATOM 1474 N N . ASP A 1 190 ? -19.908 3.993 5.196 1.00 87.56 190 ASP A N 1
ATOM 1475 C CA . ASP A 1 190 ? -21.268 3.643 5.631 1.00 87.56 190 ASP A CA 1
ATOM 1476 C C . ASP A 1 190 ? -21.333 2.809 6.928 1.00 87.56 190 ASP A C 1
ATOM 1478 O O . ASP A 1 190 ? -22.317 2.118 7.190 1.00 87.56 190 ASP A O 1
ATOM 1482 N N . GLY A 1 191 ? -20.287 2.879 7.757 1.00 91.88 191 GLY A N 1
ATOM 1483 C CA . GLY A 1 191 ? -20.140 2.088 8.973 1.00 91.88 191 GLY A CA 1
ATOM 1484 C C . GLY A 1 191 ? -19.670 2.890 10.186 1.00 91.88 191 GLY A C 1
ATOM 1485 O O . GLY A 1 191 ? -19.895 4.094 10.306 1.00 91.88 191 GLY A O 1
ATOM 1486 N N . ALA A 1 192 ? -19.053 2.178 11.129 1.00 95.12 192 ALA A N 1
ATOM 1487 C CA . ALA A 1 192 ? -18.577 2.744 12.384 1.00 95.12 192 ALA A CA 1
ATOM 1488 C C . ALA A 1 192 ? -17.213 3.436 12.240 1.00 95.12 192 ALA A C 1
ATOM 1490 O O . ALA A 1 192 ? -16.435 3.171 11.319 1.00 95.12 192 ALA A O 1
ATOM 1491 N N . TYR A 1 193 ? -16.922 4.295 13.213 1.00 97.44 193 TYR A N 1
ATOM 1492 C CA . TYR A 1 193 ? -15.588 4.835 13.426 1.00 97.44 193 TYR A CA 1
ATOM 1493 C C . TYR A 1 193 ? -14.678 3.799 14.090 1.00 97.44 193 TYR A C 1
ATOM 1495 O O . TYR A 1 193 ? -15.135 2.983 14.888 1.00 97.44 193 TYR A O 1
ATOM 1503 N N . VAL A 1 194 ? -13.392 3.867 13.760 1.00 98.06 194 VAL A N 1
ATOM 1504 C CA . VAL A 1 194 ? -12.296 3.132 14.393 1.00 98.06 194 VAL A CA 1
ATOM 1505 C C . VAL A 1 194 ? -11.408 4.181 15.049 1.00 98.06 194 VAL A C 1
ATOM 1507 O O . VAL A 1 194 ? -10.604 4.845 14.386 1.00 98.06 194 VAL A O 1
ATOM 1510 N N . ARG A 1 195 ? -11.604 4.385 16.348 1.00 97.88 195 ARG A N 1
ATOM 1511 C CA . ARG A 1 195 ? -10.936 5.436 17.121 1.00 97.88 195 ARG A CA 1
ATOM 1512 C C . ARG A 1 195 ? -9.464 5.123 17.345 1.00 97.88 195 ARG A C 1
ATOM 1514 O O . ARG A 1 195 ? -9.010 3.994 17.153 1.00 97.88 195 ARG A O 1
ATOM 1521 N N . HIS A 1 196 ? -8.702 6.117 17.790 1.00 97.31 196 HIS A N 1
ATOM 1522 C CA . HIS A 1 196 ? -7.330 5.883 18.236 1.00 97.31 196 HIS A CA 1
ATOM 1523 C C . HIS A 1 196 ? -7.281 4.780 19.314 1.00 97.31 196 HIS A C 1
ATOM 1525 O O . HIS A 1 196 ? -8.006 4.832 20.307 1.00 97.31 196 HIS A O 1
ATOM 1531 N N . GLY A 1 197 ? -6.409 3.790 19.121 1.00 97.56 197 GLY A N 1
ATOM 1532 C CA . GLY A 1 197 ? -6.269 2.612 19.980 1.00 97.56 197 GLY A CA 1
ATOM 1533 C C . GLY A 1 197 ? -7.231 1.465 19.651 1.00 97.56 197 GLY A C 1
ATOM 1534 O O . GLY A 1 197 ? -7.031 0.352 20.140 1.00 97.56 197 GLY A O 1
ATOM 1535 N N . GLU A 1 198 ? -8.241 1.693 18.809 1.00 98.25 198 GLU A N 1
ATOM 1536 C CA . GLU A 1 198 ? -9.130 0.642 18.316 1.00 98.25 198 GLU A CA 1
ATOM 1537 C C . GLU A 1 198 ? -8.538 -0.065 17.092 1.00 98.25 198 GLU A C 1
ATOM 1539 O O . GLU A 1 198 ? -7.505 0.318 16.532 1.00 98.25 198 GLU A O 1
ATOM 1544 N N . HIS A 1 199 ? -9.197 -1.147 16.691 1.00 97.94 199 HIS A N 1
ATOM 1545 C CA . HIS A 1 199 ? -8.776 -1.975 15.578 1.00 97.94 199 HIS A CA 1
ATOM 1546 C C . HIS A 1 199 ? -9.965 -2.407 14.729 1.00 97.94 199 HIS A C 1
ATOM 1548 O O . HIS A 1 199 ? -11.090 -2.524 15.212 1.00 97.94 199 HIS A O 1
ATOM 1554 N N . VAL A 1 200 ? -9.691 -2.678 13.458 1.00 98.38 200 VAL A N 1
ATOM 1555 C CA . VAL A 1 200 ? -10.665 -3.188 12.494 1.00 98.38 200 VAL A CA 1
ATOM 1556 C C . VAL A 1 200 ? -10.110 -4.426 11.811 1.00 98.38 200 VAL A C 1
ATOM 1558 O O . VAL A 1 200 ? -8.919 -4.496 11.501 1.00 98.38 200 VAL A O 1
ATOM 1561 N N . GLU A 1 201 ? -10.963 -5.427 11.615 1.00 98.44 201 GLU A N 1
ATOM 1562 C CA . GLU A 1 201 ? -10.588 -6.618 10.860 1.00 98.44 201 GLU A CA 1
ATOM 1563 C C . GLU A 1 201 ? -10.488 -6.280 9.374 1.00 98.44 201 GLU A C 1
ATOM 1565 O O . GLU A 1 201 ? -11.405 -5.697 8.801 1.00 98.44 201 GLU A O 1
ATOM 1570 N N . ILE A 1 202 ? -9.400 -6.702 8.738 1.00 98.50 202 ILE A N 1
ATOM 1571 C CA . ILE A 1 202 ? -9.220 -6.600 7.297 1.00 98.50 202 ILE A CA 1
ATOM 1572 C C . ILE A 1 202 ? -9.893 -7.796 6.632 1.00 98.50 202 ILE A C 1
ATOM 1574 O O . ILE A 1 202 ? -9.420 -8.930 6.719 1.00 98.50 202 ILE A O 1
ATOM 1578 N N . VAL A 1 203 ? -10.993 -7.514 5.942 1.00 97.94 203 VAL A N 1
ATOM 1579 C CA . VAL A 1 203 ? -11.779 -8.479 5.166 1.00 97.94 203 VAL A CA 1
ATOM 1580 C C . VAL A 1 203 ? -11.884 -8.019 3.708 1.00 97.94 203 VAL A C 1
ATOM 1582 O O . VAL A 1 203 ? -11.796 -6.814 3.450 1.00 97.94 203 VAL A O 1
ATOM 1585 N N . PRO A 1 204 ? -12.078 -8.939 2.742 1.00 98.06 204 PRO A N 1
ATOM 1586 C CA . PRO A 1 204 ? -12.285 -8.565 1.346 1.00 98.06 204 PRO A CA 1
ATOM 1587 C C . PRO A 1 204 ? -13.426 -7.555 1.187 1.00 98.06 204 PRO A C 1
ATOM 1589 O O . PRO A 1 204 ? -14.521 -7.759 1.711 1.00 98.06 204 PRO A O 1
ATOM 1592 N N . GLY A 1 205 ? -13.171 -6.471 0.456 1.00 97.06 205 GLY A N 1
ATOM 1593 C CA . GLY A 1 205 ? -14.147 -5.414 0.198 1.00 97.06 205 GLY A CA 1
ATOM 1594 C C . GLY A 1 205 ? -14.290 -4.381 1.318 1.00 97.06 205 GLY A C 1
ATOM 1595 O O . GLY A 1 205 ? -15.085 -3.452 1.164 1.00 97.06 205 GLY A O 1
ATOM 1596 N N . LEU A 1 206 ? -13.529 -4.485 2.418 1.00 98.31 206 LEU A N 1
ATOM 1597 C CA . LEU A 1 206 ? -13.497 -3.434 3.436 1.00 98.31 206 LEU A CA 1
ATOM 1598 C C . LEU A 1 206 ? -13.046 -2.114 2.802 1.00 98.31 206 LEU A C 1
ATOM 1600 O O . LEU A 1 206 ? -12.010 -2.040 2.144 1.00 98.31 206 LEU A O 1
ATOM 1604 N N . ARG A 1 207 ? -13.808 -1.051 3.055 1.00 98.06 207 ARG A N 1
ATOM 1605 C CA . ARG A 1 207 ? -13.499 0.313 2.625 1.00 98.06 207 ARG A CA 1
ATOM 1606 C C . ARG A 1 207 ? -13.380 1.206 3.850 1.00 98.06 207 ARG A C 1
ATOM 1608 O O . ARG A 1 207 ? -14.370 1.435 4.540 1.00 98.06 207 ARG A O 1
ATOM 1615 N N . LEU A 1 208 ? -12.174 1.698 4.109 1.00 98.06 208 LEU A N 1
ATOM 1616 C CA . LEU A 1 208 ? -11.834 2.469 5.300 1.00 98.06 208 LEU A CA 1
ATOM 1617 C C . LEU A 1 208 ? -11.262 3.827 4.902 1.00 98.06 208 LEU A C 1
ATOM 1619 O O . LEU A 1 208 ? -10.210 3.910 4.268 1.00 98.06 208 LEU A O 1
ATOM 1623 N N . LEU A 1 209 ? -11.951 4.894 5.278 1.00 97.19 209 LEU A N 1
ATOM 1624 C CA . LEU A 1 209 ? -11.416 6.242 5.229 1.00 97.19 209 LEU A CA 1
ATOM 1625 C C . LEU A 1 209 ? -10.401 6.397 6.366 1.00 97.19 209 LEU A C 1
ATOM 1627 O O . LEU A 1 209 ? -10.755 6.304 7.539 1.00 97.19 209 LEU A O 1
ATOM 1631 N N . LEU A 1 210 ? -9.132 6.582 6.009 1.00 97.38 210 LEU A N 1
ATOM 1632 C CA . LEU A 1 210 ? -8.009 6.597 6.946 1.00 97.38 210 LEU A CA 1
ATOM 1633 C C . LEU A 1 210 ? -7.882 7.915 7.723 1.00 97.38 210 LEU A C 1
ATOM 1635 O O . LEU A 1 210 ? -7.214 7.954 8.752 1.00 97.38 210 LEU A O 1
ATOM 1639 N N . SER A 1 211 ? -8.492 8.987 7.220 1.00 94.31 211 SER A N 1
ATOM 1640 C CA . SER A 1 211 ? -8.662 10.262 7.914 1.00 94.31 211 SER A CA 1
ATOM 1641 C C . SER A 1 211 ? -9.773 11.070 7.239 1.00 94.31 211 SER A C 1
ATOM 1643 O O . SER A 1 211 ? -9.898 11.035 6.013 1.00 94.31 211 SER A O 1
ATOM 1645 N N . GLU A 1 212 ? -10.570 11.794 8.026 1.00 90.88 212 GLU A N 1
ATOM 1646 C CA . GLU A 1 212 ? -11.560 12.767 7.531 1.00 90.88 212 GLU A CA 1
ATOM 1647 C C . GLU A 1 212 ? -10.961 14.169 7.315 1.00 90.88 212 GLU A C 1
ATOM 1649 O O . GLU A 1 212 ? -11.626 15.062 6.789 1.00 90.88 212 GLU A O 1
ATOM 1654 N N . GLU A 1 213 ? -9.702 14.381 7.704 1.00 91.44 213 GLU A N 1
ATOM 1655 C CA . GLU A 1 213 ? -9.004 15.639 7.454 1.00 91.44 213 GLU A CA 1
ATOM 1656 C C . GLU A 1 213 ? -8.718 15.838 5.947 1.00 91.44 213 GLU A C 1
ATOM 1658 O O . GLU A 1 213 ? -8.609 14.868 5.182 1.00 91.44 213 GLU A O 1
ATOM 1663 N N . PRO A 1 214 ? -8.549 17.094 5.483 1.00 89.81 214 PRO A N 1
ATOM 1664 C CA . PRO A 1 214 ? -8.270 17.386 4.082 1.00 89.81 214 PRO A CA 1
ATOM 1665 C C . PRO A 1 214 ? -7.069 16.608 3.533 1.00 89.81 214 PRO A C 1
ATOM 1667 O O . PRO A 1 214 ? -5.952 16.698 4.041 1.00 89.81 214 PRO A O 1
ATOM 1670 N N . GLY A 1 215 ? -7.300 15.885 2.437 1.00 91.25 215 GLY A N 1
ATOM 1671 C CA . GLY A 1 215 ? -6.288 15.040 1.803 1.00 91.25 215 GLY A CA 1
ATOM 1672 C C . GLY A 1 215 ? -6.275 13.594 2.299 1.00 91.25 215 GLY A C 1
ATOM 1673 O O . GLY A 1 215 ? -5.496 12.807 1.757 1.00 91.25 215 GLY A O 1
ATOM 1674 N N . GLY A 1 216 ? -7.134 13.230 3.256 1.00 94.62 216 GLY A N 1
ATOM 1675 C CA . GLY A 1 216 ? -7.314 11.862 3.731 1.00 94.62 216 GLY A CA 1
ATOM 1676 C C . GLY A 1 216 ? -7.631 10.870 2.608 1.00 94.62 216 GLY A C 1
ATOM 1677 O O . GLY A 1 216 ? -8.334 11.175 1.638 1.00 94.62 216 GLY A O 1
ATOM 1678 N N . ARG A 1 217 ? -7.062 9.670 2.717 1.00 96.06 217 ARG A N 1
ATOM 1679 C CA . ARG A 1 217 ? -7.229 8.585 1.751 1.00 96.06 217 ARG A CA 1
ATOM 1680 C C . ARG A 1 217 ? -8.286 7.598 2.191 1.00 96.06 217 ARG A C 1
ATOM 1682 O O . ARG A 1 217 ? -8.388 7.232 3.358 1.00 96.06 217 ARG A O 1
ATOM 1689 N N . LEU A 1 218 ? -9.002 7.085 1.205 1.00 97.44 218 LEU A N 1
ATOM 1690 C CA . LEU A 1 218 ? -9.769 5.861 1.325 1.00 97.44 218 LEU A CA 1
ATOM 1691 C C . LEU A 1 218 ? -8.874 4.677 0.944 1.00 97.44 218 LEU A C 1
ATOM 1693 O O . LEU A 1 218 ? -8.304 4.660 -0.147 1.00 97.44 218 LEU A O 1
ATOM 1697 N N . ALA A 1 219 ? -8.798 3.680 1.818 1.00 98.31 219 ALA A N 1
ATOM 1698 C CA . ALA A 1 219 ? -8.202 2.380 1.548 1.00 98.31 219 ALA A CA 1
ATOM 1699 C C . ALA A 1 219 ? -9.304 1.353 1.252 1.00 98.31 219 ALA A C 1
ATOM 1701 O O . ALA A 1 219 ? -10.217 1.168 2.061 1.00 98.31 219 ALA A O 1
ATOM 1702 N N . ALA A 1 220 ? -9.227 0.693 0.098 1.00 98.38 220 ALA A N 1
ATOM 1703 C CA . ALA A 1 220 ? -10.051 -0.470 -0.223 1.00 98.38 220 ALA A CA 1
ATOM 1704 C C . ALA A 1 220 ? -9.201 -1.736 -0.096 1.00 98.38 220 ALA A C 1
ATOM 1706 O O . ALA A 1 220 ? -8.176 -1.850 -0.765 1.00 98.38 220 ALA A O 1
ATOM 1707 N N . PHE A 1 221 ? -9.610 -2.657 0.772 1.00 98.69 221 PHE A N 1
ATOM 1708 C CA . PHE A 1 221 ? -8.845 -3.856 1.093 1.00 98.69 221 PHE A CA 1
ATOM 1709 C C . PHE A 1 221 ? -9.356 -5.085 0.348 1.00 98.69 221 PHE A C 1
ATOM 1711 O O . PHE A 1 221 ? -10.562 -5.321 0.253 1.00 98.69 221 PHE A O 1
ATOM 1718 N N . ASP A 1 222 ? -8.420 -5.904 -0.116 1.00 98.50 222 ASP A N 1
ATOM 1719 C CA . ASP A 1 222 ? -8.683 -7.229 -0.674 1.00 98.50 222 ASP A CA 1
ATOM 1720 C C . ASP A 1 222 ? -7.455 -8.137 -0.470 1.00 98.50 222 ASP A C 1
ATOM 1722 O O . ASP A 1 222 ? -6.504 -7.773 0.225 1.00 98.50 222 ASP A O 1
ATOM 1726 N N . PHE A 1 223 ? -7.484 -9.348 -1.023 1.00 98.25 223 PHE A N 1
ATOM 1727 C CA . PHE A 1 223 ? -6.478 -10.380 -0.823 1.00 98.25 223 PHE A CA 1
ATOM 1728 C C . PHE A 1 223 ? -6.013 -10.972 -2.149 1.00 98.25 223 PHE A C 1
ATOM 1730 O O . PHE A 1 223 ? -6.805 -11.488 -2.937 1.00 98.25 223 PHE A O 1
ATOM 1737 N N . MET A 1 224 ? -4.698 -10.995 -2.347 1.00 97.25 224 MET A N 1
ATOM 1738 C CA . MET A 1 224 ? -4.066 -11.811 -3.376 1.00 97.25 224 MET A CA 1
ATOM 1739 C C . MET A 1 224 ? -4.161 -13.284 -2.981 1.00 97.25 224 MET A C 1
ATOM 1741 O O . MET A 1 224 ? -3.928 -13.651 -1.824 1.00 97.25 224 MET A O 1
ATOM 1745 N N . ARG A 1 225 ? -4.516 -14.127 -3.951 1.00 92.62 225 ARG A N 1
ATOM 1746 C CA . ARG A 1 225 ? -4.654 -15.575 -3.785 1.00 92.62 225 ARG A CA 1
ATOM 1747 C C . ARG A 1 225 ? -3.809 -16.278 -4.839 1.00 92.62 225 ARG A C 1
ATOM 1749 O O . ARG A 1 225 ? -3.746 -15.822 -5.979 1.00 92.62 225 ARG A O 1
ATOM 1756 N N . SER A 1 226 ? -3.147 -17.350 -4.415 1.00 74.44 226 SER A N 1
ATOM 1757 C CA . SER A 1 226 ? -2.199 -18.125 -5.221 1.00 74.44 226 SER A CA 1
ATOM 1758 C C . SER A 1 226 ? -2.876 -19.017 -6.249 1.00 74.44 226 SER A C 1
ATOM 1760 O O . SER A 1 226 ? -3.925 -19.585 -5.871 1.00 74.44 226 SER A O 1
#

pLDDT: mean 85.18, std 21.95, range [26.11, 98.75]

Radius of gyration: 28.27 Å; chains: 1; bounding box: 95×44×77 Å

Foldseek 3Di:
DDDDDDDDDDDDDDDDDDDDDDDDDDDPPDDPPPPPPPPDDDLCQLDDQVSVLCCQACPVCVVPNVRHDDPVSVLVSVQLQVLQWDADPVRPDITGHDPPDAQADPVPRDGDADWWKKWWKWWDPDQPPPHTDTPPGMGTADAFDFDFPVVFFVPDDPVPDDPPTQWGWHCDPNWIKIAGQNQAWKDFVVDDIQGHRGMDTQDQQTWIFSDSPPRGIIIGMDIDHD

Secondary structure (DSSP, 8-state):
---------------------PPPPPPTT-------------GGGGHHHHHHHHHIIIIITTT-GGGSPPHHHHHHHHHHHHTTEEE-TTSS-EEE--TTS-SB-TTT-PBP-S-EEEEEEEEESSTTS--EEEEEEEEE--TT-EE-HHHHBTT--TTTS-----EEEEEETTEEEEEE-SSS-EEETTS-EE-TT-EEEE-TT-EEES-SSTTBEEEEEEEE--

Sequence (226 aa):
MNTDRLTAGSAAKPAEDKAEKKPAAADPGKASDTATPAATAPVALLGPCLEPLFLKTFVEALHAPQRRASASEWEKALSKTFDLIHPSPGGHEWFVLAPGMPMNCPFTGSRLTAPVPFAEFYREKSPGERAFKAEGHSLTIWHNMYIYKWHLFSNVSPLDADRTPQGYFSFHQGRWWLVNQSGHDMCIIDGAYVRHGEHVEIVPGLRLLLSEEPGGRLAAFDFMRS